Protein AF-A0A972QWF6-F1 (afdb_monomer_lite)

Structure (mmCIF, N/CA/C/O backbone):
data_AF-A0A972QWF6-F1
#
_entry.id   AF-A0A972QWF6-F1
#
loop_
_atom_site.group_PDB
_atom_site.id
_atom_site.type_symbol
_atom_site.label_atom_id
_atom_site.label_alt_id
_atom_site.label_comp_id
_atom_site.label_asym_id
_atom_site.label_entity_id
_atom_site.label_seq_id
_atom_site.pdbx_PDB_ins_code
_atom_site.Cartn_x
_atom_site.Cartn_y
_atom_site.Cartn_z
_atom_site.occupancy
_atom_site.B_iso_or_equiv
_atom_site.auth_seq_id
_atom_site.auth_comp_id
_atom_site.auth_asym_id
_atom_site.auth_atom_id
_atom_site.pdbx_PDB_model_num
ATOM 1 N N . ASP A 1 1 ? 0.790 -6.055 -24.736 1.00 54.31 1 ASP A N 1
ATOM 2 C CA . ASP A 1 1 ? 0.123 -6.742 -25.872 1.00 54.31 1 ASP A CA 1
ATOM 3 C C . ASP A 1 1 ? 1.150 -6.940 -26.988 1.00 54.31 1 ASP A C 1
ATOM 5 O O . ASP A 1 1 ? 2.280 -6.492 -26.847 1.00 54.31 1 ASP A O 1
ATOM 9 N N . GLU A 1 2 ? 0.827 -7.653 -28.065 1.00 58.00 2 GLU A N 1
ATOM 10 C CA . GLU A 1 2 ? 1.769 -7.883 -29.181 1.00 58.00 2 GLU A CA 1
ATOM 11 C C . GLU A 1 2 ? 2.220 -6.570 -29.853 1.00 58.00 2 GLU A C 1
ATOM 13 O O . GLU A 1 2 ? 3.322 -6.469 -30.386 1.00 58.00 2 GLU A O 1
ATOM 18 N N . GLU A 1 3 ? 1.389 -5.532 -29.755 1.00 61.41 3 GLU A N 1
ATOM 19 C CA . GLU A 1 3 ? 1.636 -4.195 -30.288 1.00 61.41 3 GLU A CA 1
ATOM 20 C C . GLU A 1 3 ? 2.686 -3.411 -29.485 1.00 61.41 3 GLU A C 1
ATOM 22 O O . GLU A 1 3 ? 3.545 -2.767 -30.082 1.00 61.41 3 GLU A O 1
ATOM 27 N N . SER A 1 4 ? 2.701 -3.546 -28.152 1.00 58.59 4 SER A N 1
ATOM 28 C CA . SER A 1 4 ? 3.694 -2.909 -27.268 1.00 58.59 4 SER A CA 1
ATOM 29 C C . SER A 1 4 ? 5.147 -3.338 -27.516 1.00 58.59 4 SER A C 1
ATOM 31 O O . SER A 1 4 ? 6.069 -2.618 -27.142 1.00 58.59 4 SER A O 1
ATOM 33 N N . TRP A 1 5 ? 5.376 -4.480 -28.175 1.00 67.75 5 TRP A N 1
ATOM 34 C CA . TRP A 1 5 ? 6.724 -4.962 -28.502 1.00 67.75 5 TRP A CA 1
ATOM 35 C C . TRP A 1 5 ? 7.284 -4.373 -29.801 1.00 67.75 5 TRP A C 1
ATOM 37 O O . TRP A 1 5 ? 8.493 -4.449 -30.019 1.00 67.75 5 TRP A O 1
ATOM 47 N N . LYS A 1 6 ? 6.440 -3.772 -30.653 1.00 75.62 6 LYS A N 1
ATOM 48 C CA . LYS A 1 6 ? 6.867 -3.208 -31.945 1.00 75.62 6 LYS A CA 1
ATOM 49 C C . LYS A 1 6 ? 7.818 -2.022 -31.778 1.00 75.62 6 LYS A C 1
ATOM 51 O O . LYS A 1 6 ? 8.727 -1.870 -32.583 1.00 75.62 6 LYS A O 1
ATOM 56 N N . ASP A 1 7 ? 7.640 -1.240 -30.713 1.00 74.44 7 ASP A N 1
ATOM 57 C CA . ASP A 1 7 ? 8.442 -0.040 -30.437 1.00 74.44 7 ASP A CA 1
ATOM 58 C C . ASP A 1 7 ? 9.748 -0.361 -29.675 1.00 74.44 7 ASP A C 1
ATOM 60 O O . ASP A 1 7 ? 10.643 0.478 -29.564 1.00 74.44 7 ASP A O 1
ATOM 64 N N . LEU A 1 8 ? 9.893 -1.587 -29.151 1.00 79.31 8 LEU A N 1
ATOM 65 C CA . LEU A 1 8 ? 11.021 -1.985 -28.301 1.00 79.31 8 LEU A CA 1
ATOM 66 C C . LEU A 1 8 ? 12.399 -1.795 -28.973 1.00 79.31 8 LEU A C 1
ATOM 68 O O . LEU A 1 8 ? 13.308 -1.287 -28.309 1.00 79.31 8 LEU A O 1
ATOM 72 N N . PRO A 1 9 ? 12.593 -2.149 -30.263 1.00 85.38 9 PRO A N 1
ATOM 73 C CA . PRO A 1 9 ? 13.863 -1.915 -30.948 1.00 85.38 9 PRO A CA 1
ATOM 74 C C . PRO A 1 9 ? 14.248 -0.430 -31.004 1.00 85.38 9 PRO A C 1
ATOM 76 O O . PRO A 1 9 ? 15.411 -0.097 -30.773 1.00 85.38 9 PRO A O 1
ATOM 79 N N . ASP A 1 10 ? 13.282 0.462 -31.233 1.00 82.25 10 ASP A N 1
ATOM 80 C CA . ASP A 1 10 ? 13.512 1.908 -31.328 1.00 82.25 10 ASP A CA 1
ATOM 81 C C . ASP A 1 10 ? 13.806 2.537 -29.958 1.00 82.25 10 ASP A C 1
ATOM 83 O O . ASP A 1 10 ? 14.629 3.453 -29.842 1.00 82.25 10 ASP A O 1
ATOM 87 N N . ILE A 1 11 ? 13.200 2.012 -28.888 1.00 82.75 11 ILE A N 1
ATOM 88 C CA . ILE A 1 11 ? 13.532 2.387 -27.505 1.00 82.75 11 ILE A CA 1
ATOM 89 C C . ILE A 1 11 ? 14.972 1.983 -27.183 1.00 82.75 11 ILE A C 1
ATOM 91 O O . ILE A 1 11 ? 15.765 2.817 -26.751 1.00 82.75 11 ILE A O 1
ATOM 95 N N . LEU A 1 12 ? 15.339 0.724 -27.432 1.00 84.06 12 LEU A N 1
ATOM 96 C CA . LEU A 1 12 ? 16.689 0.225 -27.156 1.00 84.06 12 LEU A CA 1
ATOM 97 C C . LEU A 1 12 ? 17.743 0.973 -27.976 1.00 84.06 12 LEU A C 1
ATOM 99 O O . LEU A 1 12 ? 18.813 1.305 -27.462 1.00 84.06 12 LEU A O 1
ATOM 103 N N . LEU A 1 13 ? 17.434 1.281 -29.237 1.00 86.75 13 LEU A N 1
ATOM 104 C CA . LEU A 1 13 ? 18.316 2.045 -30.107 1.00 86.75 13 LEU A CA 1
ATOM 105 C C . LEU A 1 13 ? 18.497 3.485 -29.610 1.00 86.75 13 LEU A C 1
ATOM 107 O O . LEU A 1 13 ? 19.634 3.946 -29.507 1.00 86.75 13 LEU A O 1
ATOM 111 N N . SER A 1 14 ? 17.407 4.180 -29.274 1.00 86.38 14 SER A N 1
ATOM 112 C CA . SER A 1 14 ? 17.463 5.557 -28.764 1.00 86.38 14 SER A CA 1
ATOM 113 C C . SER A 1 14 ? 18.194 5.650 -27.419 1.00 86.38 14 SER A C 1
ATOM 115 O O . SER A 1 14 ? 19.052 6.518 -27.255 1.00 86.38 14 SER A O 1
ATOM 117 N N . LEU A 1 15 ? 17.970 4.699 -26.504 1.00 85.88 15 LEU A N 1
ATOM 118 C CA . LEU A 1 15 ? 18.717 4.584 -25.247 1.00 85.88 15 LEU A CA 1
ATOM 119 C C . LEU A 1 15 ? 20.208 4.343 -25.484 1.00 85.88 15 LEU A C 1
ATOM 121 O O . LEU A 1 15 ? 21.044 5.030 -24.897 1.00 85.88 15 LEU A O 1
ATOM 125 N N . ARG A 1 16 ? 20.561 3.418 -26.384 1.00 88.56 16 ARG A N 1
ATOM 126 C CA . ARG A 1 16 ? 21.959 3.162 -26.752 1.00 88.56 16 ARG A CA 1
ATOM 127 C C . ARG A 1 16 ? 22.633 4.422 -27.297 1.00 88.56 16 ARG A C 1
ATOM 129 O O . ARG A 1 16 ? 23.771 4.702 -26.927 1.00 88.56 16 ARG A O 1
ATOM 136 N N . VAL A 1 17 ? 21.955 5.183 -28.160 1.00 88.00 17 VAL A N 1
ATOM 137 C CA . VAL A 1 17 ? 22.478 6.445 -28.717 1.00 88.00 17 VAL A CA 1
ATOM 138 C C . VAL A 1 17 ? 22.661 7.496 -27.621 1.00 88.00 17 VAL A C 1
ATOM 140 O O . VAL A 1 17 ? 23.714 8.126 -27.570 1.00 88.00 17 VAL A O 1
ATOM 143 N N . ALA A 1 18 ? 21.699 7.644 -26.708 1.00 85.12 18 ALA A N 1
ATOM 144 C CA . ALA A 1 18 ? 21.822 8.554 -25.571 1.00 85.12 18 ALA A CA 1
ATOM 145 C C . ALA A 1 18 ? 23.017 8.192 -24.673 1.00 85.12 18 ALA A C 1
ATOM 147 O O . ALA A 1 18 ? 23.851 9.050 -24.389 1.00 85.12 18 ALA A O 1
ATOM 148 N N . MET A 1 19 ? 23.161 6.913 -24.304 1.00 86.31 19 MET A N 1
ATOM 149 C CA . MET A 1 19 ? 24.301 6.421 -23.518 1.00 86.31 19 MET A CA 1
ATOM 150 C C . MET A 1 19 ? 25.639 6.644 -24.232 1.00 86.31 19 MET A C 1
ATOM 152 O O . MET A 1 19 ? 26.603 7.090 -23.614 1.00 86.31 19 MET A O 1
ATOM 156 N N . THR A 1 20 ? 25.691 6.373 -25.539 1.00 87.69 20 THR A N 1
ATOM 157 C CA . THR A 1 20 ? 26.885 6.604 -26.366 1.00 87.69 20 THR A CA 1
ATOM 158 C C . THR A 1 20 ? 27.255 8.086 -26.356 1.00 87.69 20 THR A C 1
ATOM 160 O O . THR A 1 20 ? 28.398 8.438 -26.084 1.00 87.69 20 THR A O 1
ATOM 163 N N . ASN A 1 21 ? 26.288 8.979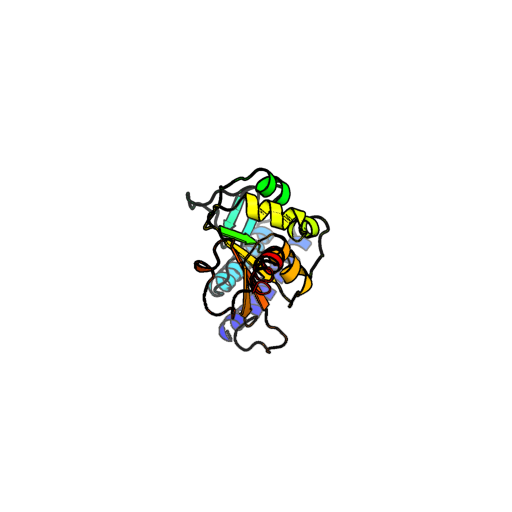 -26.569 1.00 84.88 21 ASN A N 1
ATOM 164 C CA . ASN A 1 21 ? 26.559 10.413 -26.594 1.00 84.88 21 ASN A CA 1
ATOM 165 C C . ASN A 1 21 ? 27.028 10.948 -25.236 1.00 84.88 21 ASN A C 1
ATOM 167 O O . ASN A 1 21 ? 27.929 11.778 -25.209 1.00 84.88 21 ASN A O 1
ATOM 171 N N . ILE A 1 22 ? 26.480 10.456 -24.123 1.00 86.31 22 ILE A N 1
ATOM 172 C CA . ILE A 1 22 ? 26.951 10.817 -22.775 1.00 86.31 22 ILE A CA 1
ATOM 173 C C . ILE A 1 22 ? 28.406 10.379 -22.560 1.00 86.31 22 ILE A C 1
ATOM 175 O O . ILE A 1 22 ? 29.174 11.096 -21.925 1.00 86.31 22 ILE A O 1
ATOM 179 N N . ALA A 1 23 ? 28.798 9.218 -23.094 1.00 86.88 23 ALA A N 1
ATOM 180 C CA . ALA A 1 23 ? 30.164 8.720 -22.970 1.00 86.88 23 ALA A CA 1
ATOM 181 C C . ALA A 1 23 ? 31.179 9.527 -23.803 1.00 86.88 23 ALA A C 1
ATOM 183 O O . ALA A 1 23 ? 32.338 9.635 -23.408 1.00 86.88 23 ALA A O 1
ATOM 184 N N . PHE A 1 24 ? 30.758 10.085 -24.945 1.00 88.31 24 PHE A N 1
ATOM 185 C CA . PHE A 1 24 ? 31.658 10.735 -25.908 1.00 88.31 24 PHE A CA 1
ATOM 186 C C . PHE A 1 24 ? 31.582 12.268 -25.945 1.00 88.31 24 PHE A C 1
ATOM 188 O O . PHE A 1 24 ? 32.472 12.895 -26.520 1.00 88.31 24 PHE A O 1
ATOM 195 N N . TYR A 1 25 ? 30.566 12.890 -25.342 1.00 87.38 25 TYR A N 1
ATOM 196 C CA . TYR A 1 25 ? 30.375 14.342 -25.367 1.00 87.38 25 TYR A CA 1
ATOM 197 C C . TYR A 1 25 ? 30.089 14.918 -23.974 1.00 87.38 25 TYR A C 1
ATOM 199 O O . TYR A 1 25 ? 29.503 14.239 -23.131 1.00 87.38 25 TYR A O 1
ATOM 207 N N . PRO A 1 26 ? 30.436 16.198 -23.722 1.00 88.00 26 PRO A N 1
ATOM 208 C CA . PRO A 1 26 ? 30.082 16.864 -22.475 1.00 88.00 26 PRO A CA 1
ATOM 209 C C . PRO A 1 26 ? 28.564 16.823 -22.214 1.00 88.00 26 PRO A C 1
ATOM 211 O O . PRO A 1 26 ? 27.789 16.996 -23.163 1.00 88.00 26 PRO A O 1
ATOM 214 N N . PRO A 1 27 ? 28.115 16.691 -20.951 1.00 80.19 27 PRO A N 1
ATOM 215 C CA . PRO A 1 27 ? 26.690 16.638 -20.604 1.00 80.19 27 PRO A CA 1
ATOM 216 C C . PRO A 1 27 ? 25.869 17.849 -21.071 1.00 80.19 27 PRO A C 1
ATOM 218 O O . PRO A 1 27 ? 24.681 17.725 -21.343 1.00 80.19 27 PRO A O 1
ATOM 221 N N . SER A 1 28 ? 26.503 19.017 -21.200 1.00 86.06 28 SER A N 1
ATOM 222 C CA . SER A 1 28 ? 25.886 20.256 -21.692 1.00 86.06 28 SER A CA 1
ATOM 223 C C . SER A 1 28 ? 25.835 20.368 -23.222 1.00 86.06 28 SER A C 1
ATOM 225 O O . SER A 1 28 ? 25.386 21.385 -23.752 1.00 86.06 28 SER A O 1
ATOM 227 N N . SER A 1 29 ? 26.318 19.361 -23.956 1.00 91.12 29 SER A N 1
ATOM 228 C CA . SER A 1 29 ? 26.331 19.388 -25.419 1.00 91.12 29 SER A CA 1
ATOM 229 C C . SER A 1 29 ? 24.933 19.186 -26.007 1.00 91.12 29 SER A C 1
ATOM 231 O O . SER A 1 29 ? 24.136 18.372 -25.539 1.00 91.12 29 SER A O 1
ATOM 233 N N . LYS A 1 30 ? 24.658 19.880 -27.117 1.00 89.88 30 LYS A N 1
ATOM 234 C CA . LYS A 1 30 ? 23.387 19.765 -27.846 1.00 89.88 30 LYS A CA 1
ATOM 235 C C . LYS A 1 30 ? 23.106 18.322 -28.287 1.00 89.88 30 LYS A C 1
ATOM 237 O O . LYS A 1 30 ? 21.957 17.893 -28.282 1.00 89.88 30 LYS A O 1
ATOM 242 N N . GLN A 1 31 ? 24.146 17.574 -28.652 1.00 85.50 31 GLN A N 1
ATOM 243 C CA . GLN A 1 31 ? 24.069 16.169 -29.051 1.00 85.50 31 GLN A CA 1
ATOM 244 C C . GLN A 1 31 ? 23.577 15.266 -27.913 1.00 85.50 31 GLN A C 1
ATOM 246 O O . GLN A 1 31 ? 22.795 14.348 -28.167 1.00 85.50 31 GLN A O 1
ATOM 251 N N . VAL A 1 32 ? 24.003 15.527 -26.672 1.00 84.31 32 VAL A N 1
ATOM 252 C CA . VAL A 1 32 ? 23.518 14.805 -25.486 1.00 84.31 32 VAL A CA 1
ATOM 253 C C . VAL A 1 32 ? 22.063 15.165 -25.209 1.00 84.31 32 VAL A C 1
ATOM 255 O O . VAL A 1 32 ? 21.238 14.261 -25.092 1.00 84.31 32 VAL A O 1
ATOM 258 N N . SER A 1 33 ? 21.714 16.456 -25.197 1.00 86.75 33 SER A N 1
ATOM 259 C CA . SER A 1 33 ? 20.333 16.893 -24.944 1.00 86.75 33 SER A CA 1
ATOM 260 C C . SER A 1 33 ? 19.343 16.328 -25.968 1.00 86.75 33 SER A C 1
ATOM 262 O O . SER A 1 33 ? 18.314 15.784 -25.587 1.00 86.75 33 SER A O 1
ATOM 264 N N . VAL A 1 34 ? 19.663 16.383 -27.266 1.00 88.50 34 VAL A N 1
ATOM 265 C CA . VAL A 1 34 ? 18.781 15.858 -28.327 1.00 88.50 34 VAL A CA 1
ATOM 266 C C . VAL A 1 34 ? 18.619 14.339 -28.229 1.00 88.50 34 VAL A C 1
ATOM 268 O O . VAL A 1 34 ? 17.515 13.828 -28.413 1.00 88.50 34 VAL A O 1
ATOM 271 N N . ALA A 1 35 ? 19.697 13.609 -27.931 1.00 86.69 35 ALA A N 1
ATOM 272 C CA . ALA A 1 35 ? 19.622 12.159 -27.784 1.00 86.69 35 ALA A CA 1
ATOM 273 C C . ALA A 1 35 ? 18.790 11.746 -26.559 1.00 86.69 35 ALA A C 1
ATOM 275 O O . ALA A 1 35 ? 17.993 10.814 -26.655 1.00 86.69 35 ALA A O 1
ATOM 276 N N . LEU A 1 36 ? 18.925 12.468 -25.440 1.00 86.19 36 LEU A N 1
ATOM 277 C CA . LEU A 1 36 ? 18.111 12.260 -24.241 1.00 86.19 36 LEU A CA 1
ATOM 278 C C . LEU A 1 36 ? 16.630 12.564 -24.489 1.00 86.19 36 LEU A C 1
ATOM 280 O O . LEU A 1 36 ? 15.792 11.734 -24.154 1.00 86.19 36 LEU A O 1
ATOM 284 N N . GLU A 1 37 ? 16.307 13.686 -25.134 1.00 88.06 37 GLU A N 1
ATOM 285 C CA . GLU A 1 37 ? 14.923 14.048 -25.479 1.00 88.06 37 GLU A CA 1
ATOM 286 C C . GLU A 1 37 ? 14.264 13.022 -26.410 1.00 88.06 37 GLU A C 1
ATOM 288 O O . GLU A 1 37 ? 13.096 12.663 -26.241 1.00 88.06 37 GLU A O 1
ATOM 293 N N . SER A 1 38 ? 15.016 12.496 -27.382 1.00 86.06 38 SER A N 1
ATOM 294 C CA . SER A 1 38 ? 14.514 11.458 -28.285 1.00 86.06 38 SER A CA 1
ATOM 295 C C . SER A 1 38 ? 14.258 10.136 -27.556 1.00 86.06 38 SER A C 1
ATOM 297 O O . SER A 1 38 ? 13.198 9.540 -27.752 1.00 86.06 38 SER A O 1
ATOM 299 N N . ALA A 1 39 ? 15.186 9.693 -26.700 1.00 85.12 39 ALA A N 1
ATOM 300 C CA . ALA A 1 39 ? 15.010 8.489 -25.889 1.00 85.12 39 ALA A CA 1
ATOM 301 C C . ALA A 1 39 ? 13.840 8.633 -24.904 1.00 85.12 39 ALA A C 1
ATOM 303 O O . ALA A 1 39 ? 13.001 7.736 -24.799 1.00 85.12 39 ALA A O 1
ATOM 304 N N . TYR A 1 40 ? 13.736 9.789 -24.246 1.00 83.94 40 TYR A N 1
ATOM 305 C CA . TYR A 1 40 ? 12.624 10.131 -23.367 1.00 83.94 40 TYR A CA 1
ATOM 306 C C . TYR A 1 40 ? 11.287 10.093 -24.115 1.00 83.94 40 TYR A C 1
ATOM 308 O O . TYR A 1 40 ? 10.360 9.414 -23.681 1.00 83.94 40 TYR A O 1
ATOM 316 N N . SER A 1 41 ? 11.201 10.725 -25.287 1.00 83.31 41 SER A N 1
ATOM 317 C CA . SER A 1 41 ? 9.980 10.746 -26.104 1.00 83.31 41 SER A CA 1
ATOM 318 C C . SER A 1 41 ? 9.516 9.345 -26.524 1.00 83.31 41 SER A C 1
ATOM 320 O O . SER A 1 41 ? 8.316 9.065 -26.518 1.00 83.31 41 SER A O 1
ATOM 322 N N . HIS A 1 42 ? 10.440 8.450 -26.88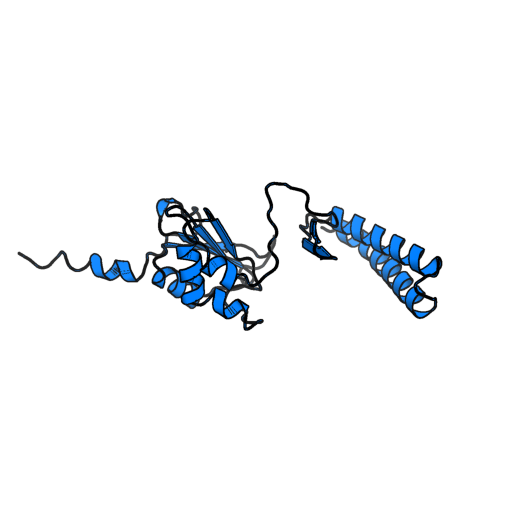9 1.00 82.06 42 HIS A N 1
ATOM 323 C CA . HIS A 1 42 ? 10.109 7.061 -27.235 1.00 82.06 42 HIS A CA 1
ATOM 324 C C . HIS A 1 42 ? 9.649 6.250 -26.020 1.00 82.06 42 HIS A C 1
ATOM 326 O O . HIS A 1 42 ? 8.660 5.517 -26.111 1.00 82.06 42 HIS A O 1
ATOM 332 N N . LEU A 1 43 ? 10.317 6.418 -24.876 1.00 77.44 43 LEU A N 1
ATOM 333 C CA . LEU A 1 43 ? 9.903 5.806 -23.615 1.00 77.44 43 LEU A CA 1
ATOM 334 C C . LEU A 1 43 ? 8.501 6.263 -23.211 1.00 77.44 43 LEU A C 1
ATOM 336 O O . LEU A 1 43 ? 7.642 5.417 -22.986 1.00 77.44 43 LEU A O 1
ATOM 340 N N . VAL A 1 44 ? 8.240 7.573 -23.189 1.00 76.69 44 VAL A N 1
ATOM 341 C CA . VAL A 1 44 ? 6.934 8.133 -22.805 1.00 76.69 44 VAL A CA 1
ATOM 342 C C . VAL A 1 44 ? 5.823 7.617 -23.712 1.00 76.69 44 VAL A C 1
ATOM 344 O O . VAL A 1 44 ? 4.834 7.109 -23.205 1.00 76.69 44 VAL A O 1
ATOM 347 N N . ARG A 1 45 ? 5.992 7.637 -25.042 1.00 77.56 45 ARG A N 1
ATOM 348 C CA . ARG A 1 45 ? 4.968 7.110 -25.969 1.00 77.56 45 ARG A CA 1
ATOM 349 C C . ARG A 1 45 ? 4.651 5.636 -25.735 1.00 77.56 45 ARG A C 1
ATOM 351 O O . ARG A 1 45 ? 3.500 5.227 -25.864 1.00 77.56 45 ARG A O 1
ATOM 358 N N . THR A 1 46 ? 5.668 4.840 -25.422 1.00 74.38 46 THR A N 1
ATOM 359 C CA . THR A 1 46 ? 5.491 3.409 -25.149 1.00 74.38 46 THR A CA 1
ATOM 360 C C . THR A 1 46 ? 4.786 3.201 -23.813 1.00 74.38 46 THR A C 1
ATOM 362 O O . THR A 1 46 ? 3.863 2.393 -23.709 1.00 74.38 46 THR A O 1
ATOM 365 N N . LEU A 1 47 ? 5.188 3.960 -22.794 1.00 71.88 47 LEU A N 1
ATOM 366 C CA . LEU A 1 47 ? 4.594 3.909 -21.465 1.00 71.88 47 LEU A CA 1
ATOM 367 C C . LEU A 1 47 ? 3.160 4.453 -21.448 1.00 71.88 47 LEU A C 1
ATOM 369 O O . LEU A 1 47 ? 2.350 3.887 -20.733 1.00 71.88 47 LEU A O 1
ATOM 373 N N . ASP A 1 48 ? 2.813 5.444 -22.272 1.00 71.56 48 ASP A N 1
ATOM 374 C CA . ASP A 1 48 ? 1.441 5.957 -22.434 1.00 71.56 48 ASP A CA 1
ATOM 375 C C . ASP A 1 48 ? 0.494 4.912 -23.042 1.00 71.56 48 ASP A C 1
ATOM 377 O O . ASP A 1 48 ? -0.702 4.883 -22.743 1.00 71.56 48 ASP A O 1
ATOM 381 N N . ARG A 1 49 ? 1.015 4.038 -23.912 1.00 70.06 49 ARG A N 1
ATOM 382 C CA . ARG A 1 49 ? 0.253 2.906 -24.467 1.00 70.06 49 ARG A CA 1
ATOM 383 C C . ARG A 1 49 ? 0.060 1.805 -23.436 1.00 70.06 49 ARG A C 1
ATOM 385 O O . ARG A 1 49 ? -0.969 1.125 -23.429 1.00 70.06 49 ARG A O 1
ATOM 392 N N . ALA A 1 50 ? 1.043 1.616 -22.563 1.00 64.69 50 ALA A N 1
ATOM 393 C CA . ALA A 1 50 ? 0.912 0.704 -21.451 1.00 64.69 50 ALA A CA 1
ATOM 394 C C . ALA A 1 50 ? -0.071 1.319 -20.440 1.00 64.69 50 ALA A C 1
ATOM 396 O O . ALA A 1 50 ? 0.105 2.435 -19.972 1.00 64.69 50 ALA A O 1
ATOM 397 N N . ARG A 1 51 ? -1.139 0.606 -20.070 1.00 68.75 51 ARG A N 1
ATOM 398 C CA . ARG A 1 51 ? -2.051 1.048 -18.995 1.00 68.75 51 ARG A CA 1
ATOM 399 C C . ARG A 1 51 ? -1.380 0.897 -17.623 1.00 68.75 51 ARG A C 1
ATOM 401 O O . ARG A 1 51 ? -1.844 0.128 -16.785 1.00 68.75 51 ARG A O 1
ATOM 408 N N . LEU A 1 52 ? -0.249 1.566 -17.432 1.00 72.19 52 LEU A N 1
ATOM 409 C CA . LEU A 1 52 ? 0.567 1.534 -16.231 1.00 72.19 52 LEU A CA 1
ATOM 410 C C . LEU A 1 52 ? 0.342 2.814 -15.431 1.00 72.19 52 LEU A C 1
ATOM 412 O O . LEU A 1 52 ? 0.240 3.910 -15.980 1.00 72.19 52 LEU A O 1
ATOM 416 N N . LEU A 1 53 ? 0.269 2.649 -14.114 1.00 77.62 53 LEU A N 1
ATOM 417 C CA . LEU A 1 53 ? 0.406 3.742 -13.166 1.00 77.62 53 LEU A CA 1
ATOM 418 C C . LEU A 1 53 ? 1.878 3.806 -12.765 1.00 77.62 53 LEU A C 1
ATOM 420 O O . LEU A 1 53 ? 2.391 2.877 -12.145 1.00 77.62 53 LEU A O 1
ATOM 424 N N . ILE A 1 54 ? 2.551 4.886 -13.133 1.00 80.81 54 ILE A N 1
ATOM 425 C CA . ILE A 1 54 ? 3.938 5.150 -12.766 1.00 80.81 54 ILE A CA 1
ATOM 426 C C . ILE A 1 54 ? 3.918 6.208 -11.676 1.00 80.81 54 ILE A C 1
ATOM 428 O O . ILE A 1 54 ? 3.452 7.323 -11.903 1.00 80.81 54 ILE A O 1
ATOM 432 N N . LEU A 1 55 ? 4.436 5.850 -10.507 1.00 84.88 55 LEU A N 1
ATOM 433 C CA . LEU A 1 55 ? 4.691 6.774 -9.412 1.00 84.88 55 LEU A CA 1
ATOM 434 C C . LEU A 1 55 ? 6.202 6.963 -9.301 1.00 84.88 55 LEU A C 1
ATOM 436 O O . LEU A 1 55 ? 6.942 5.983 -9.250 1.00 84.88 55 LEU A O 1
ATOM 440 N N . ALA A 1 56 ? 6.656 8.210 -9.282 1.00 85.75 56 ALA A N 1
ATOM 441 C CA . ALA A 1 56 ? 8.065 8.542 -9.106 1.00 85.75 56 ALA A CA 1
ATOM 442 C C . ALA A 1 56 ? 8.201 9.783 -8.230 1.00 85.75 56 ALA A C 1
ATOM 444 O O . ALA A 1 56 ? 7.354 10.667 -8.277 1.00 85.75 56 ALA A O 1
ATOM 445 N N . GLU A 1 57 ? 9.265 9.869 -7.446 1.00 83.75 57 GLU A N 1
ATOM 446 C CA . GLU A 1 57 ? 9.607 11.079 -6.703 1.00 83.75 57 GLU A CA 1
ATOM 447 C C . GLU A 1 57 ? 10.750 11.797 -7.429 1.00 83.75 57 GLU A C 1
ATOM 449 O O . GLU A 1 57 ? 11.682 11.159 -7.917 1.00 83.75 57 GLU A O 1
ATOM 454 N N . SER A 1 58 ? 10.633 13.117 -7.571 1.00 83.62 58 SER A N 1
ATOM 455 C CA . SER A 1 58 ? 11.674 13.970 -8.141 1.00 83.62 58 SER A CA 1
ATOM 456 C C . SER A 1 58 ? 11.625 15.346 -7.489 1.00 83.62 58 SER A C 1
ATOM 458 O O . SER A 1 58 ? 10.605 16.032 -7.563 1.00 83.62 58 SER A O 1
ATOM 460 N N . GLU A 1 59 ? 12.742 15.780 -6.902 1.00 83.62 59 GLU A N 1
ATOM 461 C CA . GLU A 1 59 ? 12.890 17.099 -6.259 1.00 83.62 59 GLU A CA 1
ATOM 462 C C . GLU A 1 59 ? 11.794 17.413 -5.216 1.00 83.62 59 GLU A C 1
ATOM 464 O O . GLU A 1 59 ? 11.269 18.526 -5.139 1.00 83.62 59 GLU A O 1
ATOM 469 N N . GLY A 1 60 ? 11.403 16.416 -4.425 1.00 81.50 60 GLY A N 1
ATOM 470 C CA . GLY A 1 60 ? 10.352 16.497 -3.413 1.00 81.50 60 GLY A CA 1
ATOM 471 C C . GLY A 1 60 ? 8.928 16.448 -3.970 1.00 81.50 60 GLY A C 1
ATOM 472 O O . GLY A 1 60 ? 7.976 16.670 -3.221 1.00 81.50 60 GLY A O 1
ATOM 473 N N . LYS A 1 61 ? 8.748 16.187 -5.270 1.00 84.88 61 LYS A N 1
ATOM 474 C CA . LYS A 1 61 ? 7.434 16.121 -5.922 1.00 84.88 61 LYS A CA 1
ATOM 475 C C . LYS A 1 61 ? 7.118 14.693 -6.327 1.00 84.88 61 LYS A C 1
ATOM 477 O O . LYS A 1 61 ? 7.906 14.042 -7.008 1.00 84.88 61 LYS A O 1
ATOM 482 N N . LEU A 1 62 ? 5.918 14.241 -5.974 1.00 88.81 62 LEU A N 1
ATOM 483 C CA . LEU A 1 62 ? 5.371 13.001 -6.506 1.00 88.81 62 LEU A CA 1
ATOM 484 C C . LEU A 1 62 ? 4.874 13.246 -7.936 1.00 88.81 62 LEU A C 1
ATOM 486 O O . LEU A 1 62 ? 4.025 14.106 -8.180 1.00 88.81 62 LEU A O 1
ATOM 490 N N . LEU A 1 63 ? 5.416 12.485 -8.874 1.00 88.94 63 LEU A N 1
ATOM 491 C CA . LEU A 1 63 ? 5.018 12.428 -10.267 1.00 88.94 63 LEU A CA 1
ATOM 492 C C . LEU A 1 63 ? 4.114 11.213 -10.482 1.00 88.94 63 LEU A C 1
ATOM 494 O O . LEU A 1 63 ? 4.447 10.103 -10.065 1.00 88.94 63 LEU A O 1
ATOM 498 N N . VAL A 1 64 ? 2.998 11.421 -11.175 1.00 87.94 64 VAL A N 1
ATOM 499 C CA . VAL A 1 64 ? 2.102 10.374 -11.666 1.00 87.94 64 VAL A CA 1
ATOM 500 C C . VAL A 1 64 ? 2.157 10.392 -13.185 1.00 87.94 64 VAL A C 1
ATOM 502 O O . VAL A 1 64 ? 1.836 11.406 -13.803 1.00 87.94 64 VAL A O 1
ATOM 505 N N . ASN A 1 65 ? 2.607 9.294 -13.789 1.00 83.75 65 ASN A N 1
ATOM 506 C CA . ASN A 1 65 ? 2.822 9.182 -15.237 1.00 83.75 65 ASN A CA 1
ATOM 507 C C . ASN A 1 65 ? 3.647 10.359 -15.798 1.00 83.75 65 ASN A C 1
ATOM 509 O O . ASN A 1 65 ? 3.307 10.968 -16.808 1.00 83.75 65 ASN A O 1
ATOM 513 N N . GLY A 1 66 ? 4.721 10.721 -15.086 1.00 81.19 66 GLY A N 1
ATOM 514 C CA . GLY A 1 66 ? 5.639 11.799 -15.470 1.00 81.19 66 GLY A CA 1
ATOM 515 C C . GLY A 1 66 ? 5.130 13.222 -15.220 1.00 81.19 66 GLY A C 1
ATOM 516 O O . GLY A 1 66 ? 5.866 14.171 -15.470 1.00 81.19 66 GLY A O 1
ATOM 517 N N . GLN A 1 67 ? 3.911 13.397 -14.704 1.00 84.94 67 GLN A N 1
ATOM 518 C CA . GLN A 1 67 ? 3.342 14.709 -14.393 1.00 84.94 67 GLN A CA 1
ATOM 519 C C . GLN A 1 67 ? 3.282 14.941 -12.882 1.00 84.94 67 GLN A C 1
ATOM 521 O O . GLN A 1 67 ? 2.915 14.021 -12.153 1.00 84.94 67 GLN A O 1
ATOM 526 N N . PRO A 1 68 ? 3.578 16.153 -12.378 1.00 89.12 68 PRO A N 1
ATOM 527 C CA . PRO A 1 68 ? 3.395 16.461 -10.964 1.00 89.12 68 PRO A CA 1
ATOM 528 C C . PRO A 1 68 ? 1.962 16.182 -10.517 1.00 89.12 68 PRO A C 1
ATOM 530 O O . PRO A 1 68 ? 1.011 16.597 -11.184 1.00 89.12 68 PRO A O 1
ATOM 533 N N . LEU A 1 69 ? 1.808 15.509 -9.378 1.00 90.94 69 LEU A N 1
ATOM 534 C CA . LEU A 1 69 ? 0.507 15.294 -8.766 1.00 90.94 69 LEU A CA 1
ATOM 535 C C . LEU A 1 69 ? -0.082 16.638 -8.318 1.00 90.94 69 LEU A C 1
ATOM 537 O O . LEU A 1 69 ? 0.515 17.347 -7.513 1.00 90.94 69 LEU A O 1
ATOM 541 N N . LYS A 1 70 ? -1.252 16.986 -8.860 1.00 89.31 70 LYS A N 1
ATOM 542 C CA . LYS A 1 70 ? -1.952 18.257 -8.593 1.00 89.31 70 LYS A CA 1
ATOM 543 C C . LYS A 1 70 ? -3.358 18.077 -8.018 1.00 89.31 70 LYS A C 1
ATOM 545 O O . LYS A 1 70 ? -4.081 19.054 -7.880 1.00 89.31 70 LYS A O 1
ATOM 550 N N . ASP A 1 71 ? -3.775 16.844 -7.742 1.00 91.00 71 ASP A N 1
ATOM 551 C CA . ASP A 1 71 ? -5.104 16.587 -7.187 1.00 91.00 71 ASP A CA 1
ATOM 552 C C . ASP A 1 71 ? -5.152 17.061 -5.729 1.00 91.00 71 ASP A C 1
ATOM 554 O O . ASP A 1 71 ? -4.458 16.513 -4.875 1.00 91.00 71 ASP A O 1
ATOM 558 N N . GLU A 1 72 ? -5.972 18.075 -5.447 1.00 93.56 72 GLU A N 1
ATOM 559 C CA . GLU A 1 72 ? -6.093 18.703 -4.122 1.00 93.56 72 GLU A CA 1
ATOM 560 C C . GLU A 1 72 ? -6.589 17.740 -3.033 1.00 93.56 72 GLU A C 1
ATOM 562 O O . GLU A 1 72 ? -6.439 18.011 -1.843 1.00 93.56 72 GLU A O 1
ATOM 567 N N . ARG A 1 73 ? -7.173 16.596 -3.417 1.00 93.88 73 ARG A N 1
ATOM 568 C CA . ARG A 1 73 ? -7.595 15.553 -2.472 1.00 93.88 73 ARG A CA 1
ATOM 569 C C . ARG A 1 73 ? -6.421 14.717 -1.967 1.00 93.88 73 ARG A C 1
ATOM 571 O O . ARG A 1 73 ? -6.612 13.930 -1.040 1.00 93.88 73 ARG A O 1
ATOM 578 N N . VAL A 1 74 ? -5.240 14.838 -2.580 1.00 91.12 74 VAL A N 1
ATOM 579 C CA . VAL A 1 74 ? -4.056 14.059 -2.215 1.00 91.12 74 VAL A CA 1
ATOM 580 C C . VAL A 1 74 ? -3.085 14.901 -1.397 1.00 91.12 74 VAL A C 1
ATOM 582 O O . VAL A 1 74 ? -2.553 15.905 -1.858 1.00 91.12 74 VAL A O 1
ATOM 585 N N . ASP A 1 75 ? -2.809 14.431 -0.184 1.00 90.06 75 ASP A N 1
ATOM 586 C CA . ASP A 1 75 ? -1.787 14.979 0.703 1.00 90.06 75 ASP A CA 1
ATOM 587 C C . ASP A 1 75 ? -0.597 14.011 0.757 1.00 90.06 75 ASP A C 1
ATOM 589 O O . ASP A 1 75 ? -0.689 12.925 1.334 1.00 90.06 75 ASP A O 1
ATOM 593 N N . VAL A 1 76 ? 0.514 14.386 0.117 1.00 88.38 76 VAL A N 1
ATOM 594 C CA . VAL A 1 76 ? 1.739 13.576 0.087 1.00 88.38 76 VAL A CA 1
ATOM 595 C C . VAL A 1 76 ? 2.560 13.858 1.342 1.00 88.38 76 VAL A C 1
ATOM 597 O O . VAL A 1 76 ? 2.937 14.999 1.612 1.00 88.38 76 VAL A O 1
ATOM 600 N N . LYS A 1 77 ? 2.871 12.805 2.102 1.00 88.25 77 LYS A N 1
ATOM 601 C CA . LYS A 1 77 ? 3.732 12.876 3.287 1.00 88.25 77 LYS A CA 1
ATOM 602 C C . LYS A 1 77 ? 5.014 12.089 3.060 1.00 88.25 77 LYS A C 1
ATOM 604 O O . LYS A 1 77 ? 4.965 10.879 2.862 1.00 88.25 77 LYS A O 1
ATOM 609 N N . THR A 1 78 ? 6.148 12.774 3.156 1.00 86.56 78 THR A N 1
ATOM 610 C CA . THR A 1 78 ? 7.475 12.148 3.181 1.00 86.56 78 THR A CA 1
ATOM 611 C C . THR A 1 78 ? 7.879 11.904 4.631 1.00 86.56 78 THR A C 1
ATOM 613 O O . THR A 1 78 ? 7.945 12.850 5.414 1.00 86.56 78 THR A O 1
ATOM 616 N N . GLY A 1 79 ? 8.134 10.650 5.002 1.00 85.31 79 GLY A N 1
ATOM 617 C CA . GLY A 1 79 ? 8.544 10.279 6.358 1.00 85.31 79 GLY A CA 1
ATOM 618 C C . GLY A 1 79 ? 8.346 8.796 6.665 1.00 85.31 79 GLY A C 1
ATOM 619 O O . GLY A 1 79 ? 7.962 8.018 5.793 1.00 85.31 79 GLY A O 1
ATOM 620 N N . ASP A 1 80 ? 8.598 8.413 7.919 1.00 86.06 80 ASP A N 1
ATOM 621 C CA . ASP A 1 80 ? 8.377 7.050 8.407 1.00 86.06 80 ASP A CA 1
ATOM 622 C C . ASP A 1 80 ? 6.869 6.774 8.572 1.00 86.06 80 ASP A C 1
ATOM 624 O O . ASP A 1 80 ? 6.154 7.432 9.339 1.00 86.06 80 ASP A O 1
ATOM 628 N N . ILE A 1 81 ? 6.369 5.776 7.842 1.00 86.81 81 ILE A N 1
ATOM 629 C CA . ILE A 1 81 ? 4.953 5.394 7.864 1.00 86.81 81 ILE A CA 1
ATOM 630 C C . ILE A 1 81 ? 4.506 4.829 9.218 1.00 86.81 81 ILE A C 1
ATOM 632 O O . ILE A 1 81 ? 3.372 5.064 9.643 1.00 86.81 81 ILE A O 1
ATOM 636 N N . VAL A 1 82 ? 5.378 4.101 9.919 1.00 86.69 82 VAL A N 1
ATOM 637 C CA . VAL A 1 82 ? 5.094 3.555 11.249 1.00 86.69 82 VAL A CA 1
ATOM 638 C C . VAL A 1 82 ? 4.910 4.704 12.230 1.00 86.69 82 VAL A C 1
ATOM 640 O O . VAL A 1 82 ? 3.954 4.689 13.011 1.00 86.69 82 VAL A O 1
ATOM 643 N N . GLU A 1 83 ? 5.766 5.723 12.162 1.00 89.50 83 GLU A N 1
ATOM 644 C CA . GLU A 1 83 ? 5.630 6.926 12.980 1.00 89.50 83 GLU A CA 1
ATOM 645 C C . GLU A 1 83 ? 4.305 7.648 12.692 1.00 89.50 83 GLU A C 1
ATOM 647 O O . GLU A 1 83 ? 3.526 7.889 13.621 1.00 89.50 83 GLU A O 1
ATOM 652 N N . LEU A 1 84 ? 3.989 7.914 11.421 1.00 92.06 84 LEU A N 1
ATOM 653 C CA . LEU A 1 84 ? 2.754 8.593 11.007 1.00 92.06 84 LEU A CA 1
ATOM 654 C C . LEU A 1 84 ? 1.494 7.854 11.481 1.00 92.06 84 LEU A C 1
ATOM 656 O O . LEU A 1 84 ? 0.576 8.459 12.052 1.00 92.06 84 LEU A O 1
ATOM 660 N N . ILE A 1 85 ? 1.442 6.536 11.273 1.00 93.06 85 ILE A N 1
ATOM 661 C CA . ILE A 1 85 ? 0.310 5.711 11.703 1.00 93.06 85 ILE A CA 1
ATOM 662 C C . ILE A 1 85 ? 0.224 5.677 13.232 1.00 93.06 85 ILE A C 1
ATOM 664 O O . ILE A 1 85 ? -0.874 5.750 13.782 1.00 93.06 85 ILE A O 1
ATOM 668 N N . SER A 1 86 ? 1.354 5.603 13.942 1.00 91.19 86 SER A N 1
ATOM 669 C CA . SER A 1 86 ? 1.362 5.522 15.408 1.00 91.19 86 SER A CA 1
ATOM 670 C C . SER A 1 86 ? 0.778 6.763 16.094 1.00 91.19 86 SER A C 1
ATOM 672 O O . SER A 1 86 ? 0.123 6.622 17.131 1.00 91.19 86 SER A O 1
ATOM 674 N N . HIS A 1 87 ? 0.942 7.940 15.481 1.00 94.12 87 HIS A N 1
ATOM 675 C CA . HIS A 1 87 ? 0.395 9.220 15.942 1.00 94.12 87 HIS A CA 1
ATOM 676 C C . HIS A 1 87 ? -1.038 9.488 15.456 1.00 94.12 87 HIS A C 1
ATOM 678 O O . HIS A 1 87 ? -1.661 10.480 15.838 1.00 94.12 87 HIS A O 1
ATOM 684 N N . SER A 1 88 ? -1.593 8.602 14.630 1.00 94.88 88 SER A N 1
ATOM 685 C CA . SER A 1 88 ? -2.946 8.727 14.102 1.00 94.88 88 SER A CA 1
ATOM 686 C C . SER A 1 88 ? -3.942 7.955 14.970 1.00 94.88 88 SER A C 1
ATOM 688 O O . SER A 1 88 ? -3.740 6.787 15.298 1.00 94.88 88 SER A O 1
ATOM 690 N N . LYS A 1 89 ? -5.061 8.595 15.331 1.00 97.12 89 LYS A N 1
ATOM 691 C CA . LYS A 1 89 ? -6.171 7.961 16.058 1.00 97.12 89 LYS A CA 1
ATOM 692 C C . LYS A 1 89 ? -7.513 8.312 15.421 1.00 97.12 89 LYS A C 1
ATOM 694 O O . LYS A 1 89 ? -7.836 9.494 15.337 1.00 97.12 89 LYS A O 1
ATOM 699 N N . ASN A 1 90 ? -8.293 7.307 15.010 1.00 97.12 90 ASN A N 1
ATOM 700 C CA . ASN A 1 90 ? -9.599 7.484 14.352 1.00 97.12 90 ASN A CA 1
ATOM 701 C C . ASN A 1 90 ? -9.556 8.477 13.167 1.00 97.12 90 ASN A C 1
ATOM 703 O O . ASN A 1 90 ? -10.440 9.323 13.005 1.00 97.12 90 ASN A O 1
ATOM 707 N N . ARG A 1 91 ? -8.488 8.421 12.365 1.00 97.12 91 ARG A N 1
ATOM 708 C CA . ARG A 1 91 ? -8.202 9.379 11.286 1.00 97.12 91 ARG A CA 1
ATOM 709 C C . ARG A 1 91 ? -8.616 8.887 9.910 1.00 97.12 91 ARG A C 1
ATOM 711 O O . ARG A 1 91 ? -8.972 9.720 9.080 1.00 97.12 91 ARG A O 1
ATOM 718 N N . PHE A 1 92 ? -8.567 7.578 9.686 1.00 97.88 92 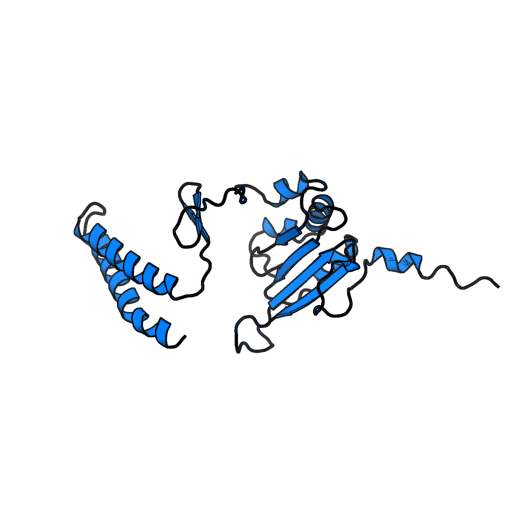PHE A N 1
ATOM 719 C CA . PHE A 1 92 ? -8.713 6.993 8.358 1.00 97.88 92 PHE A CA 1
ATOM 720 C C . PHE A 1 92 ? -9.918 6.058 8.282 1.00 97.88 92 PHE A C 1
ATOM 722 O O . PHE A 1 92 ? -10.154 5.261 9.188 1.00 97.88 92 PHE A O 1
ATOM 729 N N . ASP A 1 93 ? -10.654 6.127 7.177 1.00 97.56 93 ASP A N 1
ATOM 730 C CA . ASP A 1 93 ? -11.704 5.154 6.847 1.00 97.56 93 ASP A CA 1
ATOM 731 C C . ASP A 1 93 ? -11.114 3.918 6.154 1.00 97.56 93 ASP A C 1
ATOM 733 O O . ASP A 1 93 ? -11.652 2.816 6.237 1.00 97.56 93 ASP A O 1
ATOM 737 N N . ALA A 1 94 ? -9.962 4.071 5.506 1.00 97.38 94 ALA A N 1
ATOM 738 C CA . ALA A 1 94 ? -9.217 2.966 4.934 1.00 97.38 94 ALA A CA 1
ATOM 739 C C . ALA A 1 94 ? -7.712 3.217 5.030 1.00 97.38 94 ALA A C 1
ATOM 741 O O . ALA A 1 94 ? -7.253 4.353 4.915 1.00 97.38 94 ALA A O 1
ATOM 742 N N . ILE A 1 95 ? -6.953 2.142 5.216 1.00 96.62 95 ILE A N 1
ATOM 743 C CA . ILE A 1 95 ? -5.497 2.115 5.081 1.00 96.62 95 ILE A CA 1
ATOM 744 C C . ILE A 1 95 ? -5.171 1.015 4.075 1.00 96.62 95 ILE A C 1
ATOM 746 O O . ILE A 1 95 ? -5.589 -0.129 4.257 1.00 96.62 95 ILE A O 1
ATOM 750 N N . LEU A 1 96 ? -4.427 1.356 3.024 1.00 94.50 96 LEU A N 1
ATOM 751 C CA . LEU A 1 96 ? -3.958 0.412 2.015 1.00 94.50 96 LEU A CA 1
ATOM 752 C C . LEU A 1 96 ? -2.435 0.318 2.117 1.00 94.50 96 LEU A C 1
ATOM 754 O O . LEU A 1 96 ? -1.742 1.311 1.913 1.00 94.50 96 LEU A O 1
ATOM 758 N N . LEU A 1 97 ? -1.926 -0.856 2.486 1.00 90.69 97 LEU A N 1
ATOM 759 C CA . LEU A 1 97 ? -0.494 -1.117 2.583 1.00 90.69 97 LEU A CA 1
ATOM 760 C C . LEU A 1 97 ? -0.030 -1.856 1.332 1.00 90.69 97 LEU A C 1
ATOM 762 O O . LEU A 1 97 ? -0.237 -3.066 1.200 1.00 90.69 97 LEU A O 1
ATOM 766 N N . ASP A 1 98 ? 0.598 -1.096 0.443 1.00 84.81 98 ASP A N 1
ATOM 767 C CA . ASP A 1 98 ? 1.212 -1.570 -0.795 1.00 84.81 98 ASP A CA 1
ATOM 768 C C . ASP A 1 98 ? 2.732 -1.376 -0.715 1.00 84.81 98 ASP A C 1
ATOM 770 O O . ASP A 1 98 ? 3.310 -0.507 -1.360 1.00 84.81 98 ASP A O 1
ATOM 774 N N . ILE A 1 99 ? 3.359 -2.123 0.198 1.00 75.50 99 ILE A N 1
ATOM 775 C CA . ILE A 1 99 ? 4.801 -2.075 0.459 1.00 75.50 99 ILE A CA 1
ATOM 776 C C . ILE A 1 99 ? 5.377 -3.468 0.184 1.00 75.50 99 ILE A C 1
ATOM 778 O O . ILE A 1 99 ? 4.822 -4.467 0.641 1.00 75.50 99 ILE A O 1
ATOM 782 N N . ASP A 1 100 ? 6.440 -3.509 -0.622 1.00 67.62 100 ASP A N 1
ATOM 783 C CA . ASP A 1 100 ? 7.304 -4.645 -0.979 1.00 67.62 100 ASP A CA 1
ATOM 784 C C . ASP A 1 100 ? 6.778 -6.053 -0.687 1.00 67.62 100 ASP A C 1
ATOM 786 O O . ASP A 1 100 ? 6.849 -6.528 0.440 1.00 67.62 100 ASP A O 1
ATOM 790 N N . ASN A 1 101 ? 6.345 -6.773 -1.732 1.00 64.44 101 ASN A N 1
ATOM 791 C CA . ASN A 1 101 ? 6.059 -8.224 -1.775 1.00 64.44 101 ASN A CA 1
ATOM 792 C C . ASN A 1 101 ? 5.199 -8.813 -0.616 1.00 64.44 101 ASN A C 1
ATOM 794 O O . ASN A 1 101 ? 4.942 -10.026 -0.573 1.00 64.44 101 ASN A O 1
ATOM 798 N N . GLY A 1 102 ? 4.641 -7.967 0.250 1.00 65.62 102 GLY A N 1
ATOM 799 C CA . GLY A 1 102 ? 3.869 -8.287 1.442 1.00 65.62 102 GLY A CA 1
ATOM 800 C C . GLY A 1 102 ? 4.690 -8.832 2.622 1.00 65.62 102 GLY A C 1
ATOM 801 O O . GLY A 1 102 ? 5.914 -8.879 2.584 1.00 65.62 102 GLY A O 1
ATOM 802 N N . PRO A 1 103 ? 4.022 -9.337 3.674 1.00 62.56 103 PRO A N 1
ATOM 803 C CA . PRO A 1 103 ? 4.620 -9.670 4.974 1.00 62.56 103 PRO A CA 1
ATOM 804 C C . PRO A 1 103 ? 5.650 -10.812 4.948 1.00 62.56 103 PRO A C 1
ATOM 806 O O . PRO A 1 103 ? 6.255 -11.106 5.975 1.00 62.56 103 PRO A O 1
ATOM 809 N N . SER A 1 104 ? 5.805 -11.505 3.816 1.00 66.25 104 SER A N 1
ATOM 810 C CA . SER A 1 104 ? 6.816 -12.553 3.625 1.00 66.25 104 SER A CA 1
ATOM 811 C C . SER A 1 104 ? 8.139 -12.003 3.089 1.00 66.25 104 SER A C 1
ATOM 813 O O . SER A 1 104 ? 9.183 -12.611 3.304 1.00 66.25 104 SER A O 1
ATOM 815 N N . ALA A 1 105 ? 8.111 -10.862 2.399 1.00 57.09 105 ALA A N 1
ATOM 816 C CA . ALA A 1 105 ? 9.299 -10.237 1.848 1.00 57.09 105 ALA A CA 1
ATOM 817 C C . ALA A 1 105 ? 9.827 -9.189 2.817 1.00 57.09 105 ALA A C 1
ATOM 819 O O . ALA A 1 105 ? 9.584 -7.992 2.712 1.00 57.09 105 ALA A O 1
ATOM 820 N N . ILE A 1 106 ? 10.563 -9.682 3.799 1.00 51.50 106 ILE A N 1
ATOM 821 C CA . ILE A 1 106 ? 11.330 -8.852 4.716 1.00 51.50 106 ILE A CA 1
ATOM 822 C C . ILE A 1 106 ? 12.630 -8.479 3.986 1.00 51.50 106 ILE A C 1
ATOM 824 O O . ILE A 1 106 ? 13.679 -9.063 4.237 1.00 51.50 106 ILE A O 1
ATOM 828 N N . THR A 1 107 ? 12.557 -7.588 2.992 1.00 47.22 107 THR A N 1
ATOM 829 C CA . THR A 1 107 ? 13.755 -7.059 2.304 1.00 47.22 107 THR A CA 1
ATOM 830 C C . THR A 1 107 ? 14.231 -5.720 2.865 1.00 47.22 107 THR A C 1
ATOM 832 O O . THR A 1 107 ? 15.346 -5.314 2.559 1.00 47.22 107 THR A O 1
ATOM 835 N N . ASP A 1 108 ? 13.462 -5.096 3.764 1.00 52.88 108 ASP A N 1
ATOM 836 C CA . ASP A 1 108 ? 13.917 -3.960 4.568 1.00 52.88 108 ASP A CA 1
ATOM 837 C C . ASP A 1 108 ? 13.432 -4.094 6.024 1.00 52.88 108 ASP A C 1
ATOM 839 O O . ASP A 1 108 ? 12.236 -4.235 6.298 1.00 52.88 108 ASP A O 1
ATOM 843 N N . SER A 1 109 ? 14.375 -4.052 6.969 1.00 57.91 109 SER A N 1
ATOM 844 C CA . SER A 1 109 ? 14.125 -4.104 8.418 1.00 57.91 109 SER A CA 1
ATOM 845 C C . SER A 1 109 ? 13.169 -3.009 8.915 1.00 57.91 109 SER A C 1
ATOM 847 O O . SER A 1 109 ? 12.487 -3.193 9.927 1.00 57.91 109 SER A O 1
ATOM 849 N N . GLY A 1 110 ? 13.062 -1.887 8.187 1.00 63.38 110 GLY A N 1
ATOM 850 C CA . GLY A 1 110 ? 12.090 -0.833 8.482 1.00 63.38 110 GLY A CA 1
ATOM 851 C C . GLY A 1 110 ? 10.638 -1.286 8.286 1.00 63.38 110 GLY A C 1
ATOM 852 O O . GLY A 1 110 ? 9.776 -1.005 9.123 1.00 63.38 110 GLY A O 1
ATOM 853 N N . ASN A 1 111 ? 10.377 -2.068 7.235 1.00 71.75 111 ASN A N 1
ATOM 854 C CA . ASN A 1 111 ? 9.030 -2.508 6.861 1.00 71.75 111 ASN A CA 1
ATOM 855 C C . ASN A 1 111 ? 8.519 -3.653 7.746 1.00 71.75 111 ASN A C 1
ATOM 857 O O . ASN A 1 111 ? 7.314 -3.767 7.977 1.00 71.75 111 ASN A O 1
ATOM 861 N N . GLU A 1 112 ? 9.413 -4.468 8.315 1.00 77.62 112 GLU A N 1
ATOM 862 C CA . GLU A 1 112 ? 9.043 -5.569 9.217 1.00 77.62 112 GLU A CA 1
ATOM 863 C C . GLU A 1 112 ? 8.192 -5.080 10.401 1.00 77.62 112 GLU A C 1
ATOM 865 O O . GLU A 1 112 ? 7.197 -5.707 10.781 1.00 77.62 112 GLU A O 1
ATOM 870 N N . ARG A 1 113 ? 8.523 -3.900 10.941 1.00 84.19 113 ARG A N 1
ATOM 871 C CA . ARG A 1 113 ? 7.791 -3.279 12.056 1.00 84.19 113 ARG A CA 1
ATOM 872 C C . ARG A 1 113 ? 6.339 -2.956 11.711 1.00 84.19 113 ARG A C 1
ATOM 874 O O . ARG A 1 113 ? 5.488 -2.988 12.598 1.00 84.19 113 ARG A O 1
ATOM 881 N N . LEU A 1 114 ? 6.036 -2.661 10.448 1.00 86.12 114 LEU A N 1
ATOM 882 C CA . LEU A 1 114 ? 4.673 -2.375 10.003 1.00 86.12 114 LEU A CA 1
ATOM 883 C C . LEU A 1 114 ? 3.808 -3.645 9.985 1.00 86.12 114 LEU A C 1
ATOM 885 O O . LEU A 1 114 ? 2.643 -3.610 10.389 1.00 86.12 114 LEU A O 1
ATOM 889 N N . TYR A 1 115 ? 4.395 -4.771 9.573 1.00 87.75 115 TYR A N 1
ATOM 890 C CA . TYR A 1 115 ? 3.729 -6.077 9.531 1.00 87.75 115 TYR A CA 1
ATOM 891 C C . TYR A 1 115 ? 3.732 -6.811 10.879 1.00 87.75 115 TYR A C 1
ATOM 893 O O . TYR A 1 115 ? 3.040 -7.823 11.042 1.00 87.75 115 TYR A O 1
ATOM 901 N N . SER A 1 116 ? 4.465 -6.292 11.867 1.00 88.75 116 SER A N 1
ATOM 902 C CA . SER A 1 116 ? 4.468 -6.810 13.229 1.00 88.75 116 SER A CA 1
ATOM 903 C C . SER A 1 116 ? 3.122 -6.587 13.930 1.00 88.75 116 SER A C 1
ATOM 905 O O . SER A 1 116 ? 2.246 -5.826 13.508 1.00 88.75 116 SER A O 1
ATOM 907 N N . ARG A 1 117 ? 2.947 -7.239 15.081 1.00 91.50 117 ARG A N 1
ATOM 908 C CA . ARG A 1 117 ? 1.764 -7.052 15.929 1.00 91.50 117 ARG A CA 1
ATOM 909 C C . ARG A 1 117 ? 1.586 -5.592 16.353 1.00 91.50 117 ARG A C 1
ATOM 911 O O . ARG A 1 117 ? 0.455 -5.117 16.454 1.00 91.50 117 ARG A O 1
ATOM 918 N N . GLU A 1 118 ? 2.679 -4.898 16.635 1.00 91.31 118 GLU A N 1
ATOM 919 C CA . GLU A 1 118 ? 2.715 -3.494 17.035 1.00 91.31 118 GLU A CA 1
ATOM 920 C C . GLU A 1 118 ? 2.257 -2.593 15.887 1.00 91.31 118 GLU A C 1
ATOM 922 O O . GLU A 1 118 ? 1.360 -1.771 16.102 1.00 91.31 118 GLU A O 1
ATOM 927 N N . GLY A 1 119 ? 2.789 -2.802 14.678 1.00 92.56 119 GLY A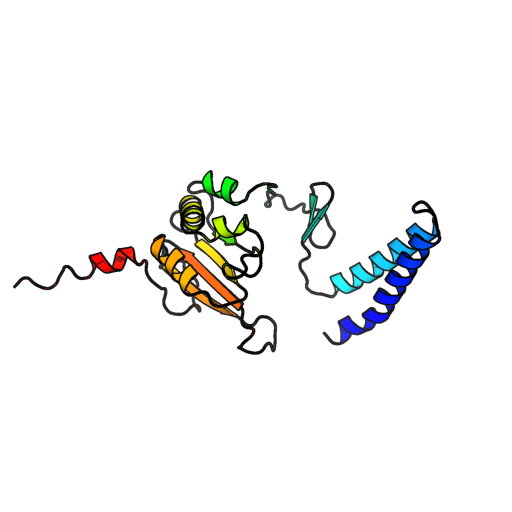 N 1
ATOM 928 C CA . GLY A 1 119 ? 2.397 -2.066 13.475 1.00 92.56 119 GLY A CA 1
ATOM 929 C C . GLY A 1 119 ? 0.921 -2.255 13.126 1.00 92.56 119 GLY A C 1
ATOM 930 O O . GLY A 1 119 ? 0.181 -1.280 12.977 1.00 92.56 119 GLY A O 1
ATOM 931 N N . ILE A 1 120 ? 0.428 -3.496 13.140 1.00 95.00 120 ILE A N 1
ATOM 932 C CA . ILE A 1 120 ? -0.992 -3.789 12.892 1.00 95.00 120 ILE A CA 1
ATOM 933 C C . ILE A 1 120 ? -1.902 -3.185 13.973 1.00 95.00 120 ILE A C 1
ATOM 935 O O . ILE A 1 120 ? -2.986 -2.680 13.670 1.00 95.00 120 ILE A O 1
ATOM 939 N N . ARG A 1 121 ? -1.477 -3.171 15.243 1.00 95.06 121 ARG A N 1
ATOM 940 C CA . ARG A 1 121 ? -2.218 -2.470 16.308 1.00 95.06 121 ARG A CA 1
ATOM 941 C C . ARG A 1 121 ? -2.229 -0.960 16.104 1.00 95.06 121 ARG A C 1
ATOM 943 O O . ARG A 1 121 ? -3.225 -0.336 16.465 1.00 95.06 121 ARG A O 1
ATOM 950 N N . ALA A 1 122 ? -1.149 -0.377 15.589 1.00 95.69 122 ALA A N 1
ATOM 951 C CA . ALA A 1 122 ? -1.101 1.039 15.251 1.00 95.69 122 ALA A CA 1
ATOM 952 C C . ALA A 1 122 ? -2.080 1.353 14.111 1.00 95.69 122 ALA A C 1
ATOM 954 O O . ALA A 1 122 ? -2.920 2.232 14.279 1.00 95.69 122 ALA A O 1
ATOM 955 N N . CYS A 1 123 ? -2.082 0.547 13.041 1.00 96.69 123 CYS A N 1
ATOM 956 C CA . CYS A 1 123 ? -3.049 0.663 11.945 1.00 96.69 123 CYS A CA 1
ATOM 957 C C . CYS A 1 123 ? -4.490 0.610 12.465 1.00 96.69 123 CYS A C 1
ATOM 959 O O . CYS A 1 123 ? -5.300 1.475 12.147 1.00 96.69 123 CYS A O 1
ATOM 961 N N . ARG A 1 124 ? -4.798 -0.354 13.342 1.00 96.75 124 ARG A N 1
ATOM 962 C CA . ARG A 1 124 ? -6.124 -0.464 13.964 1.00 96.75 124 ARG A CA 1
ATOM 963 C C . ARG A 1 124 ? -6.536 0.787 14.733 1.00 96.75 124 ARG A C 1
ATOM 965 O O . ARG A 1 124 ? -7.670 1.216 14.606 1.00 96.75 124 ARG A O 1
ATOM 972 N N . ARG A 1 125 ? -5.636 1.376 15.530 1.00 97.12 125 ARG A N 1
ATOM 973 C CA . ARG A 1 125 ? -5.934 2.617 16.272 1.00 97.12 125 ARG A CA 1
ATOM 974 C C . ARG A 1 125 ? -6.133 3.815 15.345 1.00 97.12 125 ARG A C 1
ATOM 976 O O . ARG A 1 125 ? -6.900 4.716 15.679 1.00 97.12 125 ARG A O 1
ATOM 983 N N . ALA A 1 126 ? -5.420 3.841 14.224 1.00 98.00 126 ALA A N 1
ATOM 984 C CA . ALA A 1 126 ? -5.506 4.909 13.241 1.00 98.00 126 ALA A CA 1
ATOM 985 C C . ALA A 1 126 ? -6.810 4.861 12.429 1.00 98.00 126 ALA A C 1
ATOM 987 O O . ALA A 1 126 ? -7.296 5.915 12.007 1.00 98.00 126 ALA A O 1
ATOM 988 N N . LEU A 1 127 ? -7.396 3.675 12.248 1.00 98.31 127 LEU A N 1
ATOM 989 C CA . LEU A 1 127 ? -8.695 3.494 11.604 1.00 98.31 127 LEU A CA 1
ATOM 990 C C . LEU A 1 127 ? -9.849 4.013 12.471 1.00 98.31 127 LEU A C 1
ATOM 992 O O . LEU A 1 127 ? -9.807 3.950 13.698 1.00 98.31 127 LEU A O 1
ATOM 996 N N . ARG A 1 128 ? -10.900 4.517 11.821 1.00 97.75 128 ARG A N 1
ATOM 997 C CA . ARG A 1 128 ? -12.216 4.717 12.446 1.00 97.75 128 ARG A CA 1
ATOM 998 C C . ARG A 1 128 ? -12.891 3.368 12.711 1.00 97.75 128 ARG A C 1
ATOM 1000 O O . ARG A 1 128 ? -12.492 2.349 12.160 1.00 97.75 128 ARG A O 1
ATOM 1007 N N . GLU A 1 129 ? -13.951 3.376 13.518 1.00 91.81 129 GLU A N 1
ATOM 1008 C CA . GLU A 1 129 ? -14.692 2.169 13.929 1.00 91.81 129 GLU A CA 1
ATOM 1009 C C . GLU A 1 129 ? -15.153 1.305 12.741 1.00 91.81 129 GLU A C 1
ATOM 1011 O O . GLU A 1 129 ? -15.012 0.086 12.764 1.00 91.81 129 GLU A O 1
ATOM 1016 N N . ARG A 1 130 ? -15.620 1.944 11.661 1.00 95.31 130 ARG A N 1
ATOM 1017 C CA . ARG A 1 130 ? -16.004 1.281 10.401 1.00 95.31 130 ARG A CA 1
ATOM 1018 C C . ARG A 1 130 ? -14.918 1.377 9.330 1.00 95.31 130 ARG A C 1
ATOM 1020 O O . ARG A 1 130 ? -15.214 1.449 8.141 1.00 95.31 130 ARG A O 1
ATOM 1027 N N . GLY A 1 131 ? -13.663 1.436 9.761 1.00 97.44 131 GLY A N 1
ATOM 1028 C CA . GLY A 1 131 ? -12.511 1.505 8.882 1.00 97.44 131 GLY A CA 1
ATOM 1029 C C . GLY A 1 131 ? -11.983 0.128 8.488 1.00 97.44 131 GLY A C 1
ATOM 1030 O O . GLY A 1 131 ? -12.221 -0.870 9.175 1.00 97.44 131 GLY A O 1
ATOM 1031 N N . SER A 1 132 ? -11.237 0.066 7.386 1.00 97.94 132 SER A N 1
ATOM 1032 C CA . SER A 1 132 ? -10.619 -1.179 6.913 1.00 97.94 132 SER A CA 1
ATOM 1033 C C . SER A 1 132 ? -9.129 -1.035 6.611 1.00 97.94 132 SER A C 1
ATOM 1035 O O . SER A 1 132 ? -8.660 -0.016 6.113 1.00 97.94 132 SER A O 1
ATOM 1037 N N . LEU A 1 133 ? -8.377 -2.084 6.925 1.00 97.50 133 LEU A N 1
ATOM 1038 C CA . LEU A 1 133 ? -6.985 -2.254 6.539 1.00 97.50 133 LEU A CA 1
ATOM 1039 C C . LEU A 1 133 ? -6.926 -3.263 5.395 1.00 97.50 133 LEU A C 1
ATOM 1041 O O . LEU A 1 133 ? -7.388 -4.392 5.554 1.00 97.50 133 LEU A O 1
ATOM 1045 N N . ALA A 1 134 ? -6.326 -2.885 4.276 1.00 96.25 134 ALA A N 1
ATOM 1046 C CA . ALA A 1 134 ? -6.053 -3.783 3.168 1.00 96.25 134 ALA A CA 1
ATOM 1047 C C . ALA A 1 134 ? -4.541 -3.917 2.959 1.00 96.25 134 ALA A C 1
ATOM 1049 O O . ALA A 1 134 ? -3.809 -2.930 2.972 1.00 96.25 134 ALA A O 1
ATOM 1050 N N . VAL A 1 135 ? -4.077 -5.154 2.807 1.00 93.31 135 VAL A N 1
ATOM 1051 C CA . VAL A 1 135 ? -2.656 -5.494 2.704 1.00 93.31 135 VAL A CA 1
ATOM 1052 C C . VAL A 1 135 ? -2.458 -6.454 1.548 1.00 93.31 135 VAL A C 1
ATOM 1054 O O . VAL A 1 135 ? -3.086 -7.515 1.520 1.00 93.31 135 VAL A O 1
ATOM 1057 N N . TRP A 1 136 ? -1.577 -6.103 0.620 1.00 90.31 136 TRP A N 1
ATOM 1058 C CA . TRP A 1 136 ? -1.204 -6.967 -0.494 1.00 90.31 136 TRP A CA 1
ATOM 1059 C C . TRP A 1 136 ? 0.008 -7.855 -0.163 1.00 90.31 136 TRP A C 1
ATOM 1061 O O . TRP A 1 136 ? 0.825 -7.529 0.698 1.00 90.31 136 TRP A O 1
ATOM 1071 N N . SER A 1 137 ? 0.122 -9.004 -0.837 1.00 87.62 137 SER A N 1
ATOM 1072 C CA . SER A 1 137 ? 1.312 -9.851 -0.816 1.00 87.62 137 SER A CA 1
ATOM 1073 C C . SER A 1 137 ? 1.492 -10.705 -2.057 1.00 87.62 137 SER A C 1
ATOM 1075 O O . SER A 1 137 ? 0.539 -11.160 -2.697 1.00 87.62 137 SER A O 1
ATOM 1077 N N . SER A 1 138 ? 2.761 -10.980 -2.338 1.00 87.06 138 SER A N 1
ATOM 1078 C CA . SER A 1 138 ? 3.196 -11.929 -3.350 1.00 87.06 138 SER A CA 1
ATOM 1079 C C . SER A 1 138 ? 2.868 -13.388 -3.018 1.00 87.06 138 SER A C 1
ATOM 1081 O O . SER A 1 138 ? 2.682 -14.179 -3.940 1.00 87.06 138 SER A O 1
ATOM 1083 N N . GLU A 1 139 ? 2.724 -13.734 -1.735 1.00 85.00 139 GLU A N 1
ATOM 1084 C CA . GLU A 1 139 ? 2.604 -15.115 -1.264 1.00 85.00 139 GLU A CA 1
ATOM 1085 C C . GLU A 1 139 ? 1.548 -15.278 -0.160 1.00 85.00 139 GLU A C 1
ATOM 1087 O O . GLU A 1 139 ? 1.102 -14.325 0.480 1.00 85.00 139 GLU A O 1
ATOM 1092 N N . GLU A 1 140 ? 1.127 -16.521 0.088 1.00 87.94 140 GLU A N 1
ATOM 1093 C CA . GLU A 1 140 ? 0.216 -16.821 1.191 1.00 87.94 140 GLU A CA 1
ATOM 1094 C C . GLU A 1 140 ? 0.970 -16.798 2.525 1.00 87.94 140 GLU A C 1
ATOM 1096 O O . GLU A 1 140 ? 1.876 -17.597 2.746 1.00 87.94 140 GLU A O 1
ATOM 1101 N N . ASN A 1 141 ? 0.526 -15.967 3.471 1.00 88.56 141 ASN A N 1
ATOM 1102 C CA . ASN A 1 141 ? 1.128 -15.894 4.800 1.00 88.56 141 ASN A CA 1
ATOM 1103 C C . ASN A 1 141 ? 0.101 -16.158 5.917 1.00 88.56 141 ASN A C 1
ATOM 1105 O O . ASN A 1 141 ? -0.602 -15.269 6.402 1.00 88.56 141 ASN A O 1
ATOM 1109 N N . LYS A 1 142 ? 0.020 -17.421 6.356 1.00 88.62 142 LYS A N 1
ATOM 1110 C CA . LYS A 1 142 ? -0.895 -17.844 7.435 1.00 88.62 142 LYS A CA 1
ATOM 1111 C C . LYS A 1 142 ? -0.514 -17.274 8.802 1.00 88.62 142 LYS A C 1
ATOM 1113 O O . LYS A 1 142 ? -1.373 -17.169 9.677 1.00 88.62 142 LYS A O 1
ATOM 1118 N N . MET A 1 143 ? 0.761 -16.955 9.0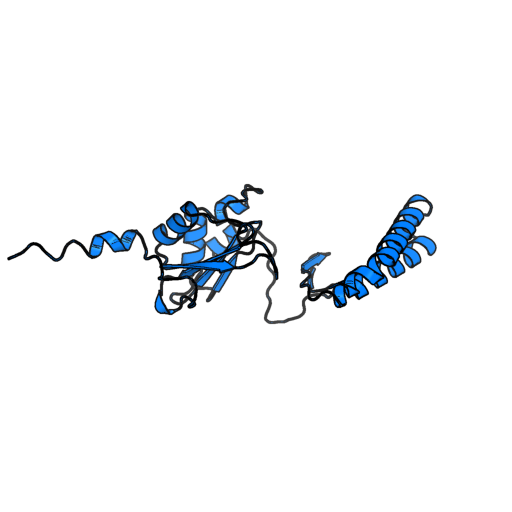25 1.00 89.06 143 MET A N 1
ATOM 1119 C CA . MET A 1 143 ? 1.205 -16.369 10.289 1.00 89.06 143 MET A CA 1
ATOM 1120 C C . MET A 1 143 ? 0.738 -14.918 10.393 1.00 89.06 143 MET A C 1
ATOM 1122 O O . MET A 1 143 ? 0.167 -14.540 11.414 1.00 89.06 143 MET A O 1
ATOM 1126 N N . PHE A 1 144 ? 0.872 -14.151 9.314 1.00 90.38 144 PHE A N 1
ATOM 1127 C CA . PHE A 1 144 ? 0.372 -12.784 9.231 1.00 90.38 144 PHE A CA 1
ATOM 1128 C C . PHE A 1 144 ? -1.147 -12.707 9.413 1.00 90.38 144 PHE A C 1
ATOM 1130 O O . PHE A 1 144 ? -1.650 -11.897 10.190 1.00 90.38 144 PHE A O 1
ATOM 1137 N N . GLU A 1 145 ? -1.890 -13.631 8.805 1.00 92.19 145 GLU A N 1
ATOM 1138 C CA . GLU A 1 145 ? -3.335 -13.747 9.017 1.00 92.19 145 GLU A CA 1
ATOM 1139 C C . GLU A 1 145 ? -3.691 -13.924 10.508 1.00 92.19 145 GLU A C 1
ATOM 1141 O O . GLU A 1 145 ? -4.596 -13.266 11.027 1.00 92.19 145 GLU A O 1
ATOM 1146 N N . LYS A 1 146 ? -2.924 -14.742 11.246 1.00 92.62 146 LYS A N 1
ATOM 1147 C CA . LYS A 1 146 ? -3.083 -14.879 12.703 1.00 92.62 146 LYS A CA 1
ATOM 1148 C C . LYS A 1 146 ? -2.716 -13.601 13.457 1.00 92.62 146 LYS A C 1
ATOM 1150 O O . LYS A 1 146 ? -3.308 -13.352 14.507 1.00 92.62 146 LYS A O 1
ATOM 1155 N N . ILE A 1 147 ? -1.751 -12.811 12.983 1.00 94.25 147 ILE A N 1
ATOM 1156 C CA . ILE A 1 147 ? -1.414 -11.508 13.580 1.00 94.25 147 ILE A CA 1
ATOM 1157 C C . ILE A 1 147 ? -2.614 -10.567 13.460 1.00 94.25 147 ILE A C 1
ATOM 1159 O O . ILE A 1 147 ? -3.060 -10.050 14.484 1.00 94.25 147 ILE A O 1
ATOM 1163 N N . LEU A 1 148 ? -3.203 -10.431 12.267 1.00 95.88 148 LEU A N 1
ATOM 1164 C CA . LEU A 1 148 ? -4.411 -9.625 12.047 1.00 95.88 148 LEU A CA 1
ATOM 1165 C C . LEU A 1 148 ? -5.547 -10.040 12.999 1.00 95.88 148 LEU A C 1
ATOM 1167 O O . LEU A 1 148 ? -6.089 -9.209 13.730 1.00 95.88 148 LEU A O 1
ATOM 1171 N N . MET A 1 149 ? -5.843 -11.342 13.082 1.00 96.06 149 MET A N 1
ATOM 1172 C CA . MET A 1 149 ? -6.890 -11.867 13.971 1.00 96.06 149 MET A CA 1
ATOM 1173 C C . MET A 1 149 ? -6.587 -11.642 15.463 1.00 96.06 149 MET A C 1
ATOM 1175 O O . MET A 1 149 ? -7.492 -11.416 16.269 1.00 96.06 149 MET A O 1
ATOM 1179 N N . ASN A 1 150 ? -5.318 -11.729 15.862 1.00 95.12 150 ASN A N 1
ATOM 1180 C CA . ASN A 1 150 ? -4.880 -11.455 17.230 1.00 95.12 150 ASN A CA 1
ATOM 1181 C C . ASN A 1 150 ? -4.933 -9.966 17.589 1.00 95.12 150 ASN A C 1
ATOM 1183 O O . ASN A 1 150 ? -4.980 -9.613 18.769 1.00 95.12 150 ASN A O 1
ATOM 1187 N N . CYS A 1 151 ? -4.911 -9.103 16.581 1.00 95.50 151 CYS A N 1
ATOM 1188 C CA . CYS A 1 151 ? -5.100 -7.670 16.712 1.00 95.50 151 CYS A CA 1
ATOM 1189 C C . CYS A 1 151 ? -6.580 -7.276 16.658 1.00 95.50 151 CYS A C 1
ATOM 1191 O O . CYS A 1 151 ? -6.870 -6.117 16.418 1.00 95.50 151 CYS A O 1
ATOM 1193 N N . ASN A 1 152 ? -7.507 -8.201 16.931 1.00 95.38 152 ASN A N 1
ATOM 1194 C CA . ASN A 1 152 ? -8.948 -7.949 17.007 1.00 95.38 152 ASN A CA 1
ATOM 1195 C C . ASN A 1 152 ? -9.647 -7.620 15.675 1.00 95.38 152 ASN A C 1
ATOM 1197 O O . ASN A 1 152 ? -10.795 -7.190 15.696 1.00 95.38 152 ASN A O 1
ATOM 1201 N N . PHE A 1 153 ? -9.024 -7.913 14.532 1.00 96.81 153 PHE A N 1
ATOM 1202 C CA . PHE A 1 153 ? -9.687 -7.808 13.234 1.00 96.81 153 PHE A CA 1
ATOM 1203 C C . PHE A 1 153 ? -10.457 -9.075 12.844 1.00 96.81 153 PHE A C 1
ATOM 1205 O O . PHE A 1 153 ? -10.022 -10.201 13.109 1.00 96.81 153 PHE A O 1
ATOM 1212 N N . ASN A 1 154 ? -11.572 -8.882 12.143 1.00 96.69 154 ASN A N 1
ATOM 1213 C CA . ASN A 1 154 ? -12.141 -9.869 11.232 1.00 96.69 154 ASN A CA 1
ATOM 1214 C C . ASN A 1 154 ? -11.381 -9.786 9.907 1.00 96.69 154 ASN A C 1
ATOM 1216 O O . ASN A 1 154 ? -11.097 -8.682 9.451 1.00 96.69 154 ASN A O 1
ATOM 1220 N N . VAL A 1 155 ? -11.050 -10.925 9.296 1.00 96.81 155 VAL A N 1
ATOM 1221 C CA . VAL A 1 155 ? -10.134 -10.966 8.146 1.00 96.81 155 VAL A CA 1
ATOM 1222 C C . VAL A 1 155 ? -10.717 -11.768 6.987 1.00 96.81 155 VAL A C 1
ATOM 1224 O O . VAL A 1 155 ? -10.975 -12.968 7.118 1.00 96.81 155 VAL A O 1
ATOM 1227 N N . SER A 1 156 ? -10.840 -11.127 5.830 1.00 96.19 156 SER A N 1
ATOM 1228 C CA . SER A 1 156 ? -11.100 -11.769 4.539 1.00 96.19 156 SER A CA 1
ATOM 1229 C C . SER A 1 156 ? -9.804 -11.868 3.744 1.00 96.19 156 SER A C 1
ATOM 1231 O O . SER A 1 156 ? -8.996 -10.941 3.751 1.00 96.19 156 SER A O 1
ATOM 1233 N N . ARG A 1 157 ? -9.596 -12.991 3.051 1.00 94.94 157 ARG A N 1
ATOM 1234 C CA . ARG A 1 157 ? -8.406 -13.206 2.223 1.00 94.94 157 ARG A CA 1
ATOM 1235 C C . ARG A 1 157 ? -8.811 -13.487 0.791 1.00 94.94 157 ARG A C 1
ATOM 1237 O O . ARG A 1 157 ? -9.475 -14.480 0.511 1.00 94.94 157 ARG A O 1
ATOM 1244 N N . PHE A 1 158 ? -8.302 -12.671 -0.108 1.00 94.06 158 PHE A N 1
ATOM 1245 C CA . PHE A 1 158 ? -8.510 -12.766 -1.538 1.00 94.06 158 PHE A CA 1
ATOM 1246 C C . PHE A 1 158 ? -7.287 -13.397 -2.179 1.00 94.06 158 PHE A C 1
ATOM 1248 O O . PHE A 1 158 ? -6.157 -13.050 -1.843 1.00 94.06 158 PHE A O 1
ATOM 1255 N N . ARG A 1 159 ? -7.521 -14.332 -3.097 1.00 93.19 159 ARG A N 1
ATOM 1256 C CA . ARG A 1 159 ? -6.495 -14.879 -3.983 1.00 93.19 159 ARG A CA 1
ATOM 1257 C C . ARG A 1 159 ? -6.782 -14.340 -5.374 1.00 93.19 159 ARG A C 1
ATOM 1259 O O . ARG A 1 159 ? -7.861 -14.590 -5.902 1.00 93.19 159 ARG A O 1
ATOM 1266 N N . VAL A 1 160 ? -5.832 -13.618 -5.948 1.00 90.75 160 VAL A N 1
ATOM 1267 C CA . VAL A 1 160 ? -5.980 -12.973 -7.254 1.00 90.75 160 VAL A CA 1
ATOM 1268 C C . VAL A 1 160 ? -4.875 -13.449 -8.202 1.00 90.75 160 VAL A C 1
ATOM 1270 O O . VAL A 1 160 ? -3.763 -13.715 -7.746 1.00 90.75 160 VAL A O 1
ATOM 1273 N N . PRO A 1 161 ? -5.133 -13.602 -9.510 1.00 87.44 161 PRO A N 1
ATOM 1274 C CA . PRO A 1 161 ? -4.064 -13.835 -10.483 1.00 87.44 161 PRO A CA 1
ATOM 1275 C C . PRO A 1 161 ? -3.031 -12.696 -10.432 1.00 87.44 161 PRO A C 1
ATOM 1277 O O . PRO A 1 161 ? -3.414 -11.542 -10.259 1.00 87.44 161 PRO A O 1
ATOM 1280 N N . ALA A 1 162 ? -1.735 -12.987 -10.600 1.00 84.19 162 ALA A N 1
ATOM 1281 C CA . ALA A 1 162 ? -0.712 -11.929 -10.670 1.00 84.19 162 ALA A CA 1
ATOM 1282 C C . ALA A 1 162 ? -0.878 -11.042 -11.907 1.00 84.19 162 ALA A C 1
ATOM 1284 O O . ALA A 1 162 ? -0.624 -9.845 -11.862 1.00 84.19 162 ALA A O 1
ATOM 1285 N N . TYR A 1 163 ? -1.288 -11.657 -13.009 1.00 82.06 163 TYR A N 1
ATOM 1286 C CA . TYR A 1 163 ? -1.639 -11.014 -14.267 1.00 82.06 163 TYR A CA 1
ATOM 1287 C C . TYR A 1 163 ? -2.563 -11.947 -15.058 1.00 82.06 163 TYR A C 1
ATOM 1289 O O . TYR A 1 163 ? -2.750 -13.119 -14.698 1.00 82.06 163 TYR A O 1
ATOM 1297 N N . ASN A 1 164 ? -3.162 -11.436 -16.133 1.00 76.06 164 ASN A N 1
ATOM 1298 C CA . ASN A 1 164 ? -4.067 -12.220 -16.967 1.00 76.06 164 ASN A CA 1
ATOM 1299 C C . ASN A 1 164 ? -3.338 -13.427 -17.590 1.00 76.06 164 ASN A C 1
ATOM 1301 O O . ASN A 1 164 ? -2.282 -13.265 -18.193 1.00 76.06 164 ASN A O 1
ATOM 1305 N N . GLY A 1 165 ? -3.879 -14.635 -17.418 1.00 79.31 165 GLY A N 1
ATOM 1306 C CA . GLY A 1 165 ? -3.242 -15.880 -17.871 1.00 79.31 165 GLY A CA 1
ATOM 1307 C C . GLY A 1 165 ? -2.117 -16.418 -16.973 1.00 79.31 165 GLY A C 1
ATOM 1308 O O . GLY A 1 165 ? -1.512 -17.435 -17.310 1.00 79.31 165 GLY A O 1
ATOM 1309 N N . SER A 1 166 ? -1.834 -15.785 -15.826 1.00 83.56 166 SER A N 1
ATOM 1310 C CA . SER A 1 166 ? -0.847 -16.305 -14.867 1.00 83.56 166 SER A CA 1
ATOM 1311 C C . SER A 1 166 ? -1.256 -17.665 -14.292 1.00 83.56 166 SER A C 1
ATOM 1313 O O . SER A 1 166 ? -2.439 -17.959 -14.089 1.00 83.56 166 SER A O 1
ATOM 1315 N N . LYS A 1 167 ? -0.261 -18.514 -14.002 1.00 84.81 167 LYS A N 1
ATOM 1316 C CA . LYS A 1 167 ? -0.510 -19.815 -13.368 1.00 84.81 167 LYS A CA 1
ATOM 1317 C C . LYS A 1 167 ? -1.043 -19.601 -11.955 1.00 84.81 167 LYS A C 1
ATOM 1319 O O . LYS A 1 167 ? -0.628 -18.678 -11.260 1.00 84.81 167 LYS A O 1
ATOM 1324 N N . SER A 1 168 ? -1.875 -20.526 -11.472 1.00 82.50 168 SER A N 1
ATOM 1325 C CA . SER A 1 168 ? -2.388 -20.466 -10.096 1.00 82.50 168 SER A CA 1
ATOM 1326 C C . SER A 1 168 ? -1.268 -20.374 -9.050 1.00 82.50 168 SER A C 1
ATOM 1328 O O . SER A 1 168 ? -1.427 -19.666 -8.060 1.00 82.50 168 SER A O 1
ATOM 1330 N N . SER A 1 169 ? -0.114 -21.015 -9.270 1.00 84.62 169 SER A N 1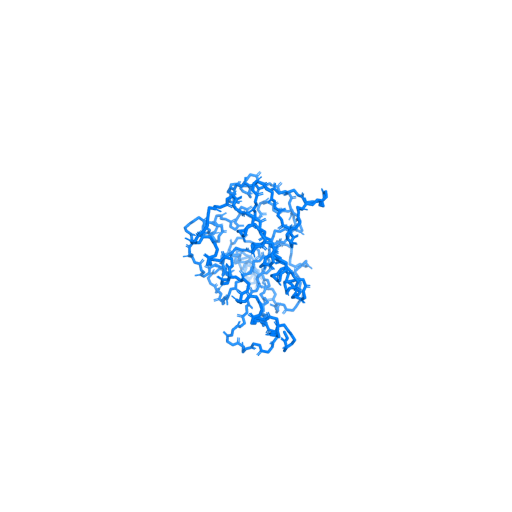
ATOM 1331 C CA . SER A 1 169 ? 1.055 -20.931 -8.378 1.00 84.62 169 SER A CA 1
ATOM 1332 C C . SER A 1 169 ? 1.674 -19.532 -8.271 1.00 84.62 169 SER A C 1
ATOM 1334 O O . SER A 1 169 ? 2.449 -19.295 -7.357 1.00 84.62 169 SER A O 1
ATOM 1336 N N . GLN A 1 170 ? 1.339 -18.616 -9.182 1.00 84.75 170 GLN A N 1
ATOM 1337 C CA . GLN A 1 170 ? 1.812 -17.230 -9.195 1.00 84.75 170 GLN A CA 1
ATOM 1338 C C . GLN A 1 170 ? 0.776 -16.258 -8.620 1.00 84.75 170 GLN A C 1
ATOM 1340 O O . GLN A 1 170 ? 0.956 -15.048 -8.731 1.00 84.75 170 GLN A O 1
ATOM 1345 N N . ALA A 1 171 ? -0.321 -16.761 -8.049 1.00 89.00 171 ALA A N 1
ATOM 1346 C CA . ALA A 1 171 ? -1.361 -15.921 -7.475 1.00 89.00 171 ALA A CA 1
ATOM 1347 C C . ALA A 1 171 ? -0.813 -14.993 -6.382 1.00 89.00 171 ALA A C 1
ATOM 1349 O O . ALA A 1 171 ? 0.078 -15.359 -5.621 1.00 89.00 171 ALA A O 1
ATOM 1350 N N . ARG A 1 172 ? -1.410 -13.808 -6.293 1.00 90.81 172 ARG A N 1
ATOM 1351 C CA . ARG A 1 172 ? -1.186 -12.823 -5.241 1.00 90.81 172 ARG A CA 1
ATOM 1352 C C . ARG A 1 172 ? -2.310 -12.880 -4.227 1.00 90.81 172 ARG A C 1
ATOM 1354 O O . ARG A 1 172 ? -3.394 -13.411 -4.495 1.00 90.81 172 ARG A O 1
ATOM 1361 N N . PHE A 1 173 ? -2.044 -12.331 -3.057 1.00 91.88 173 PHE A N 1
ATOM 1362 C CA . PHE A 1 173 ? -2.968 -12.351 -1.943 1.00 91.88 173 PHE A CA 1
ATOM 1363 C C . PHE A 1 173 ? -3.257 -10.934 -1.485 1.00 91.88 173 PHE A C 1
ATOM 1365 O O . PHE A 1 173 ? -2.369 -10.090 -1.443 1.00 91.88 173 PHE A O 1
ATOM 1372 N N . VAL A 1 174 ? -4.514 -10.678 -1.140 1.00 93.69 174 VAL A N 1
ATOM 1373 C CA . VAL A 1 174 ? -4.916 -9.446 -0.465 1.00 93.69 174 VAL A CA 1
ATOM 1374 C C . VAL A 1 174 ? -5.669 -9.841 0.791 1.00 93.69 174 VAL A C 1
ATOM 1376 O O . VAL A 1 174 ? -6.639 -10.596 0.722 1.00 93.69 174 VAL A O 1
ATOM 1379 N N . TRP A 1 175 ? -5.232 -9.354 1.946 1.00 95.19 175 TRP A N 1
ATOM 1380 C CA . TRP A 1 175 ? -6.020 -9.428 3.171 1.00 95.19 175 TRP A CA 1
ATOM 1381 C C . TRP A 1 175 ? -6.768 -8.124 3.358 1.00 95.19 175 TRP A C 1
ATOM 1383 O O . TRP A 1 175 ? -6.167 -7.059 3.272 1.00 95.19 175 TRP A O 1
ATOM 1393 N N . VAL A 1 176 ? -8.061 -8.218 3.649 1.00 97.06 176 VAL A N 1
ATOM 1394 C CA . VAL A 1 176 ? -8.874 -7.085 4.090 1.00 97.06 176 VAL A CA 1
ATOM 1395 C C . VAL A 1 176 ? -9.333 -7.370 5.510 1.00 97.06 176 VAL A C 1
ATOM 1397 O O . VAL A 1 176 ? -9.875 -8.442 5.791 1.00 97.06 176 VAL A O 1
ATOM 1400 N N . ALA A 1 177 ? -9.070 -6.431 6.406 1.00 97.31 177 ALA A N 1
ATOM 1401 C CA . ALA A 1 177 ? -9.253 -6.566 7.836 1.00 97.31 177 ALA A CA 1
ATOM 1402 C C . ALA A 1 177 ? -10.069 -5.391 8.391 1.00 97.31 177 ALA A C 1
ATOM 1404 O O . ALA A 1 177 ? -9.781 -4.237 8.084 1.00 97.31 177 ALA A O 1
ATOM 1405 N N . SER A 1 178 ? -11.079 -5.672 9.215 1.00 97.50 178 SER A N 1
ATOM 1406 C CA . SER A 1 178 ? -11.874 -4.641 9.898 1.00 97.50 178 SER A CA 1
ATOM 1407 C C . SER A 1 178 ? -12.420 -5.136 11.240 1.00 97.50 178 SER A C 1
ATOM 1409 O O . SER A 1 178 ? -12.604 -6.339 11.452 1.00 97.50 178 SER A O 1
ATOM 1411 N N . GLU A 1 179 ? -12.618 -4.213 12.183 1.00 95.69 179 GLU A N 1
ATOM 1412 C CA . GLU A 1 179 ? -13.315 -4.504 13.442 1.00 95.69 179 GLU A CA 1
ATOM 1413 C C . GLU A 1 179 ? -14.793 -4.818 13.187 1.00 95.69 179 GLU A C 1
ATOM 1415 O O . GLU A 1 179 ? -15.354 -5.712 13.826 1.00 95.69 179 GLU A O 1
ATOM 1420 N N . ASP A 1 180 ? -15.382 -4.160 12.188 1.00 94.25 180 ASP A N 1
ATOM 1421 C CA . ASP A 1 180 ? -16.717 -4.434 11.680 1.00 94.25 180 ASP A CA 1
ATOM 1422 C C . ASP A 1 180 ? -16.628 -5.500 10.575 1.00 94.25 180 ASP A C 1
ATOM 1424 O O . ASP A 1 180 ? -16.094 -5.284 9.488 1.00 94.25 180 ASP A O 1
ATOM 1428 N N . LYS A 1 181 ? -17.127 -6.706 10.849 1.00 93.31 181 LYS A N 1
ATOM 1429 C CA . LYS A 1 181 ? -17.124 -7.789 9.852 1.00 93.31 181 LYS A CA 1
ATOM 1430 C C . LYS A 1 181 ? -18.054 -7.493 8.670 1.00 93.31 181 LYS A C 1
ATOM 1432 O O . LYS A 1 181 ? -17.866 -8.090 7.613 1.00 93.31 181 LYS A O 1
ATOM 1437 N N . ASP A 1 182 ? -19.050 -6.625 8.854 1.00 93.25 182 ASP A N 1
ATOM 1438 C CA . ASP A 1 182 ? -20.126 -6.406 7.887 1.00 93.25 182 ASP A CA 1
ATOM 1439 C C . ASP A 1 182 ? -19.683 -5.474 6.747 1.00 93.25 182 ASP A C 1
ATOM 1441 O O . ASP A 1 182 ? -20.326 -5.434 5.700 1.00 93.25 182 ASP A O 1
ATOM 1445 N N . ILE A 1 183 ? -18.550 -4.775 6.905 1.00 93.94 183 ILE A N 1
ATOM 1446 C CA . ILE A 1 183 ? -17.932 -3.974 5.834 1.00 93.94 183 ILE A CA 1
ATOM 1447 C C . ILE A 1 183 ? -16.885 -4.745 5.024 1.00 93.94 183 ILE A C 1
ATOM 1449 O O . ILE A 1 183 ? -16.303 -4.193 4.089 1.00 93.94 183 ILE A O 1
ATOM 1453 N N . LEU A 1 184 ? -16.591 -5.999 5.384 1.00 94.25 184 LEU A N 1
ATOM 1454 C CA . LEU A 1 184 ? -15.615 -6.784 4.638 1.00 94.25 184 LEU A CA 1
ATOM 1455 C C . LEU A 1 184 ? -16.154 -7.103 3.236 1.00 94.25 184 LEU A C 1
ATOM 1457 O O . LEU A 1 184 ? -17.291 -7.564 3.106 1.00 94.25 184 LEU A O 1
ATOM 1461 N N . PRO A 1 185 ? -15.339 -6.923 2.180 1.00 92.06 185 PRO A N 1
ATOM 1462 C CA . PRO A 1 185 ? -15.792 -7.182 0.826 1.00 92.06 185 PRO A CA 1
ATOM 1463 C C . PRO A 1 185 ? -16.125 -8.670 0.612 1.00 92.06 185 PRO A C 1
ATOM 1465 O O . PRO A 1 185 ? -15.472 -9.552 1.189 1.00 92.06 185 PRO A O 1
ATOM 1468 N N . PRO A 1 186 ? -17.119 -8.978 -0.239 1.00 89.88 186 PRO A N 1
ATOM 1469 C CA . PRO A 1 186 ? -17.427 -10.350 -0.622 1.00 89.88 186 PRO A CA 1
ATOM 1470 C C . PRO A 1 186 ? -16.324 -10.927 -1.522 1.00 89.88 186 PRO A C 1
ATOM 1472 O O . PRO A 1 186 ? -15.614 -10.187 -2.191 1.00 89.88 186 PRO A O 1
ATOM 1475 N N . GLY A 1 187 ? -16.202 -12.258 -1.579 1.00 86.69 187 GLY A N 1
ATOM 1476 C CA . GLY A 1 187 ? -15.261 -12.963 -2.472 1.00 86.69 187 GLY A CA 1
ATOM 1477 C C . GLY A 1 187 ? -13.981 -13.483 -1.803 1.00 86.69 187 GLY A C 1
ATOM 1478 O O . GLY A 1 187 ? -13.278 -14.302 -2.387 1.00 86.69 187 GLY A O 1
ATOM 1479 N N . GLY A 1 188 ? -13.711 -13.095 -0.551 1.00 84.19 188 GLY A N 1
ATOM 1480 C CA . GLY A 1 188 ? -12.559 -13.564 0.239 1.00 84.19 188 GLY A CA 1
ATOM 1481 C C . GLY A 1 188 ? -12.811 -14.841 1.059 1.00 84.19 188 GLY A C 1
ATOM 1482 O O . GLY A 1 188 ? -12.047 -15.154 1.979 1.00 84.19 188 GLY A O 1
ATOM 1483 N N . GLY A 1 189 ? -13.908 -15.551 0.771 1.00 84.94 189 GLY A N 1
ATOM 1484 C CA . GLY A 1 189 ? -14.447 -16.622 1.613 1.00 84.94 189 GLY A CA 1
ATOM 1485 C C . GLY A 1 189 ? -15.096 -16.103 2.903 1.00 84.94 189 GLY A C 1
ATOM 1486 O O . GLY A 1 189 ? -15.284 -14.902 3.081 1.00 84.94 189 GLY A O 1
ATOM 1487 N N . ALA A 1 190 ? -15.454 -17.017 3.811 1.00 85.38 190 ALA A N 1
ATOM 1488 C CA . ALA A 1 190 ? -15.994 -16.638 5.115 1.00 85.38 190 ALA A CA 1
ATOM 1489 C C . ALA A 1 190 ? -14.936 -15.873 5.942 1.00 85.38 190 ALA A C 1
ATOM 1491 O O . ALA A 1 190 ? -13.799 -16.357 6.054 1.00 85.38 190 ALA A O 1
ATOM 1492 N N . PRO A 1 191 ? -15.286 -14.722 6.552 1.00 88.19 191 PRO A N 1
ATOM 1493 C CA . PRO A 1 191 ? -14.356 -13.968 7.378 1.00 88.19 191 PRO A CA 1
ATOM 1494 C C . PRO A 1 191 ? -13.806 -14.794 8.539 1.00 88.19 191 PRO A C 1
ATOM 1496 O O . PRO A 1 191 ? -14.529 -15.478 9.268 1.00 88.19 191 PRO A O 1
ATOM 1499 N N . ARG A 1 192 ? -12.499 -14.687 8.751 1.00 93.69 192 ARG A N 1
ATOM 1500 C CA . ARG A 1 192 ? -11.820 -15.267 9.906 1.00 93.69 192 ARG A CA 1
ATOM 1501 C C . ARG A 1 192 ? -11.987 -14.327 11.085 1.00 93.69 192 ARG A C 1
ATOM 1503 O O . ARG A 1 192 ? -11.570 -13.176 11.030 1.00 93.69 192 ARG A O 1
ATOM 1510 N N . LEU A 1 193 ? -12.605 -14.832 12.145 1.00 92.81 193 LEU A N 1
ATOM 1511 C CA . LEU A 1 193 ? -12.948 -14.038 13.322 1.00 92.81 193 LEU A CA 1
ATOM 1512 C C . LEU A 1 193 ? -11.739 -13.817 14.249 1.00 92.81 193 LEU A C 1
ATOM 1514 O O . LEU A 1 193 ? -10.881 -14.703 14.339 1.00 92.81 193 LEU A O 1
ATOM 1518 N N . PRO A 1 194 ? -11.714 -12.715 15.020 1.00 90.88 194 PRO A N 1
ATOM 1519 C CA . PRO A 1 194 ? -10.690 -12.460 16.022 1.00 90.88 194 PRO A CA 1
ATOM 1520 C C . PRO A 1 194 ? -10.454 -13.645 16.964 1.00 90.88 194 PRO A C 1
ATOM 1522 O O . PRO A 1 194 ? -11.402 -14.235 17.493 1.00 90.88 194 PRO A O 1
ATOM 1525 N N . LEU A 1 195 ? -9.188 -13.961 17.250 1.00 84.62 195 LEU A N 1
ATOM 1526 C CA . LEU A 1 195 ? -8.845 -15.097 18.118 1.00 84.62 195 LEU A CA 1
ATOM 1527 C C . LEU A 1 195 ? -9.321 -14.887 19.564 1.00 84.62 195 LEU A C 1
ATOM 1529 O O . LEU A 1 195 ? -9.819 -15.822 20.191 1.00 84.62 195 LEU A O 1
ATOM 1533 N N . ASN A 1 196 ? -9.293 -13.644 20.051 1.00 72.62 196 ASN A N 1
ATOM 1534 C CA . ASN A 1 196 ? -9.756 -13.290 21.396 1.00 72.62 196 ASN A CA 1
ATOM 1535 C C . ASN A 1 196 ? -11.278 -13.452 21.590 1.00 72.62 196 ASN A C 1
ATOM 1537 O O . ASN A 1 196 ? -11.733 -13.532 22.728 1.00 72.62 196 ASN A O 1
ATOM 1541 N N . ASN A 1 197 ? -12.072 -13.541 20.514 1.00 55.81 197 ASN A N 1
ATOM 1542 C CA . ASN A 1 197 ? -13.526 -13.729 20.604 1.00 55.81 197 ASN A CA 1
ATOM 1543 C C . ASN A 1 197 ? -13.945 -15.202 20.750 1.00 55.81 197 ASN A C 1
ATOM 1545 O O . ASN A 1 197 ? -15.084 -15.481 21.127 1.00 55.81 197 ASN A O 1
ATOM 1549 N N . ARG A 1 198 ? -13.039 -16.162 20.513 1.00 54.72 198 ARG A N 1
ATOM 1550 C CA . ARG A 1 198 ? -13.354 -17.599 20.626 1.00 54.72 198 ARG A CA 1
ATOM 1551 C C . ARG A 1 198 ? -13.598 -18.050 22.073 1.00 54.72 198 ARG A C 1
ATOM 1553 O O . ARG A 1 198 ? -14.313 -19.023 22.293 1.00 54.72 198 ARG A O 1
ATOM 1560 N N . SER A 1 199 ? -13.078 -17.321 23.063 1.00 46.75 199 SER A N 1
ATOM 1561 C CA . SER A 1 199 ? -13.218 -17.655 24.490 1.00 46.75 199 SER A CA 1
ATOM 1562 C C . SER A 1 199 ? -14.547 -17.214 25.119 1.00 46.75 199 SER A C 1
ATOM 1564 O O . SER A 1 199 ? -14.932 -17.751 26.157 1.00 46.75 199 SER A O 1
ATOM 1566 N N . ARG A 1 200 ? -15.291 -16.282 24.502 1.00 50.09 200 ARG A N 1
ATOM 1567 C CA . ARG A 1 200 ? -16.583 -15.806 25.039 1.00 50.09 200 ARG A CA 1
ATOM 1568 C C . ARG A 1 200 ? -17.775 -16.693 24.656 1.00 50.09 200 ARG A C 1
ATOM 1570 O O . ARG A 1 200 ? -18.776 -16.683 25.366 1.00 50.09 200 ARG A O 1
ATOM 1577 N N . GLY A 1 201 ? -17.663 -17.494 23.594 1.00 42.81 201 GLY A N 1
ATOM 1578 C CA . GLY A 1 201 ? -18.756 -18.341 23.091 1.00 42.81 201 GLY A CA 1
ATOM 1579 C C . GLY A 1 201 ? -18.930 -19.702 23.781 1.00 42.81 201 GLY A C 1
ATOM 1580 O O . GLY A 1 201 ? -20.009 -20.275 23.702 1.00 42.81 201 GLY A O 1
ATOM 1581 N N . SER A 1 202 ? -17.914 -20.221 24.485 1.00 45.50 202 SER A N 1
ATOM 1582 C CA . SER A 1 202 ? -17.948 -21.584 25.067 1.00 45.50 202 SER A CA 1
ATOM 1583 C C . SER A 1 202 ? -18.261 -21.655 26.571 1.00 45.50 202 SER A C 1
ATOM 1585 O O . SER A 1 202 ? -18.214 -22.734 27.147 1.00 45.50 202 SER A O 1
ATOM 1587 N N . ARG A 1 203 ? -18.619 -20.543 27.236 1.00 45.28 203 ARG A N 1
ATOM 1588 C CA . ARG A 1 203 ? -19.000 -20.541 28.672 1.00 45.28 203 ARG A CA 1
ATOM 1589 C C . ARG A 1 203 ? -20.511 -20.532 28.951 1.00 45.28 203 ARG A C 1
ATOM 1591 O O . ARG A 1 203 ? -20.912 -20.403 30.100 1.00 45.28 203 ARG A O 1
ATOM 1598 N N . LYS A 1 204 ? -21.366 -20.704 27.938 1.00 49.25 204 LYS A N 1
ATOM 1599 C CA . LYS A 1 204 ? -22.827 -20.836 28.109 1.00 49.25 204 LYS A CA 1
ATOM 1600 C C . LYS A 1 204 ? -23.330 -22.172 27.557 1.00 49.25 204 LYS A C 1
ATOM 1602 O O . LYS A 1 204 ? -24.018 -22.191 26.545 1.00 49.25 204 LYS A O 1
ATOM 1607 N N . ARG A 1 205 ? -22.966 -23.286 28.202 1.00 47.66 205 ARG A N 1
ATOM 1608 C CA . ARG A 1 205 ? -23.693 -24.574 28.141 1.00 47.66 205 ARG A CA 1
ATOM 1609 C C . ARG A 1 205 ? -23.037 -25.598 29.073 1.00 47.66 205 ARG A C 1
ATOM 1611 O O . ARG A 1 205 ? -22.301 -26.462 28.628 1.00 47.66 205 ARG A O 1
ATOM 1618 N N . LEU A 1 206 ? -23.270 -25.447 30.373 1.00 43.84 206 LEU A N 1
ATOM 1619 C CA . LEU A 1 206 ? -23.211 -26.511 31.385 1.00 43.84 206 LEU A CA 1
ATOM 1620 C C . LEU A 1 206 ? -23.801 -25.903 32.656 1.00 43.84 206 LEU A C 1
ATOM 1622 O O . LEU A 1 206 ? -23.155 -25.131 33.357 1.00 43.84 206 LEU A O 1
ATOM 1626 N N . GLY A 1 207 ? -25.094 -26.131 32.842 1.00 46.28 207 GLY A N 1
ATOM 1627 C CA . GLY A 1 207 ? -25.887 -25.502 33.887 1.00 46.28 207 GLY A CA 1
ATOM 1628 C C . GLY A 1 207 ? -27.363 -25.783 33.676 1.00 46.28 207 GLY A C 1
ATOM 1629 O O . GLY A 1 207 ? -28.107 -24.869 33.325 1.00 46.28 207 GLY A O 1
ATOM 1630 N N . ARG A 1 208 ? -27.729 -27.060 33.801 1.00 39.44 208 ARG A N 1
ATOM 1631 C CA . ARG A 1 208 ? -28.975 -27.599 34.361 1.00 39.44 208 ARG A CA 1
ATOM 1632 C C . ARG A 1 208 ? -28.913 -29.116 34.299 1.00 39.44 208 ARG A C 1
ATOM 1634 O O . ARG A 1 208 ? -28.491 -29.619 33.236 1.00 39.44 208 ARG A O 1
#

Foldseek 3Di:
DVVLVVLVVVLVVLVVQLVVCVVVDPCPDPSNVVSVVSNVVSVLVSVVVPPDFDWDDDPNFTDTSNHGDDPPVDDDDDDQPLVVLQPAAQADQEDEDPDPQWQVPPVDPSCVCCLALSNLLSNQRNHHQNHKYKTKHQDDDPPSVLSLLQSQWWKFKAWAAPDPPHDSVRTIIMIMIHNDPVNDDPHSPDTDHRPVVVVVPPPPPDDD

Sequence (208 aa):
DEESWKDLPDILLSLRVAMTNIAFYPPSSKQVSVALESAYSHLVRTLDRARLLILAESEGKLLVNGQPLKDERVDVKTGDIVELISHSKNRFDAILLDIDNGPSAITDSGNERLYSREGIRACRRALRERGSLAVWSSEENKMFEKILMNCNFNVSRFRVPAYNGSKSSQARFVWVASEDKDILPPGGGAPRLPLNNRSRGSRKRLGR

Radius of gyration: 23.51 Å; chains: 1; bounding box: 61×48×66 Å

Secondary structure (DSSP, 8-state):
-TTTTTTHHHHHHHHHHHHHHHHHS-TTSHHHHHHHHHHHHHHHHHHHHTT---EEEETTEEEETTEE---TT-----S-HHHHHHT-SS-EEEEEE--TTSTT---SHHHHHHHSHHHHHHHHHHEEEEEEEEEEESS--HHHHHHHHHTT-EEEEEEE-SSTT--GGG-EEEEEEESSGGGSPTTS-SPBPPGGGTTTSSSSS---

pLDDT: mean 83.65, std 13.5, range [39.44, 98.31]